Protein AF-A0A0R3QBI8-F1 (afdb_monomer_lite)

Sequence (242 aa):
MVSGHILEVSCKKENRTYDCEQMHEEDMSSGKEISMEVDGAEEDDDCNRQKVRKKEKGKKAISNNLVRKIGLYNAILVFVLRSCNDKSPMVRTRALMQIAILLHDENIRSRLLNLSKTPMYVYCCEDEDAKKQRDDPILLRTITTRSLDARVSTRRAAIIALESLFSTLSESQQAEFLTVFQQHCRDPSLLVRKQAAESLSRLLLSFGANTNMLDKVWLTSVLPLINDREQSVVQLASKLVL

Structure (mmCIF, N/CA/C/O backbone):
data_AF-A0A0R3QBI8-F1
#
_entry.id   AF-A0A0R3QBI8-F1
#
loop_
_atom_site.group_PDB
_atom_site.id
_atom_site.type_symbol
_atom_site.label_atom_id
_atom_site.label_alt_id
_atom_site.label_comp_id
_atom_site.label_asym_id
_atom_site.label_entity_id
_atom_site.label_seq_id
_atom_site.pdbx_PDB_ins_code
_atom_site.Cartn_x
_atom_site.Cartn_y
_atom_site.Cartn_z
_atom_site.occupancy
_atom_site.B_iso_or_equiv
_atom_site.auth_seq_id
_atom_site.auth_comp_id
_atom_site.auth_asym_id
_atom_site.auth_atom_id
_atom_site.pdbx_PDB_model_num
ATOM 1 N N . MET A 1 1 ? 28.466 48.871 -2.560 1.00 42.59 1 MET A N 1
ATOM 2 C CA . MET A 1 1 ? 27.377 49.852 -2.774 1.00 42.59 1 MET A CA 1
ATOM 3 C C . MET A 1 1 ? 26.667 49.432 -4.052 1.00 42.59 1 MET A C 1
ATOM 5 O O . MET A 1 1 ? 27.395 49.111 -4.980 1.00 42.59 1 MET A O 1
ATOM 9 N N . VAL A 1 2 ? 25.322 49.416 -4.085 1.00 36.34 2 VAL A N 1
ATOM 10 C CA . VAL A 1 2 ? 24.477 48.870 -5.186 1.00 36.34 2 VAL A CA 1
ATOM 11 C C . VAL A 1 2 ? 24.570 47.334 -5.334 1.00 36.34 2 VAL A C 1
ATOM 13 O O . VAL A 1 2 ? 25.663 46.786 -5.266 1.00 36.34 2 VAL A O 1
ATOM 16 N N . SER A 1 3 ? 23.503 46.556 -5.552 1.00 33.34 3 SER A N 1
ATOM 17 C CA . SER A 1 3 ? 22.096 46.644 -5.103 1.00 33.34 3 SER A CA 1
ATOM 18 C C . SER A 1 3 ? 21.529 45.218 -5.085 1.00 33.34 3 SER A C 1
ATOM 20 O O . SER A 1 3 ? 21.947 44.386 -5.887 1.00 33.34 3 SER A O 1
ATOM 22 N N . GLY A 1 4 ? 20.577 44.922 -4.199 1.00 38.81 4 GLY A N 1
ATOM 23 C CA . GLY A 1 4 ? 19.898 43.622 -4.196 1.00 38.81 4 GLY A CA 1
ATOM 24 C C . GLY A 1 4 ? 18.785 43.544 -5.244 1.00 38.81 4 GLY A C 1
ATOM 25 O O . GLY A 1 4 ? 18.044 44.508 -5.424 1.00 38.81 4 GLY A O 1
ATOM 26 N N . HIS A 1 5 ? 18.612 42.375 -5.866 1.00 35.44 5 HIS A N 1
ATOM 27 C CA . HIS A 1 5 ? 17.389 42.029 -6.590 1.00 35.44 5 HIS A CA 1
ATOM 28 C C . HIS A 1 5 ? 16.814 40.712 -6.069 1.00 35.44 5 HIS A C 1
ATOM 30 O O . HIS A 1 5 ? 17.383 39.638 -6.249 1.00 35.44 5 HIS A O 1
ATOM 36 N N . ILE A 1 6 ? 15.664 40.835 -5.409 1.00 38.91 6 ILE A N 1
ATOM 37 C CA . ILE A 1 6 ? 14.775 39.732 -5.055 1.00 38.91 6 ILE A CA 1
ATOM 38 C C . ILE A 1 6 ? 13.998 39.369 -6.323 1.00 38.91 6 ILE A C 1
ATOM 40 O O . ILE A 1 6 ? 13.371 40.240 -6.923 1.00 38.91 6 ILE A O 1
ATOM 44 N N . LEU A 1 7 ? 14.032 38.100 -6.731 1.00 36.25 7 LEU A N 1
ATOM 45 C CA . LEU A 1 7 ? 13.172 37.593 -7.800 1.00 36.25 7 LEU A CA 1
ATOM 46 C C . LEU A 1 7 ? 11.856 37.087 -7.201 1.00 36.25 7 LEU A C 1
ATOM 48 O O . LEU A 1 7 ? 11.806 36.013 -6.603 1.00 36.25 7 LEU A O 1
ATOM 52 N N . GLU A 1 8 ? 10.786 37.862 -7.378 1.00 32.62 8 GLU A N 1
ATOM 53 C CA . GLU A 1 8 ? 9.416 37.402 -7.141 1.00 32.62 8 GLU A CA 1
ATOM 54 C C . GLU A 1 8 ? 9.036 36.316 -8.155 1.00 32.62 8 GLU A C 1
ATOM 56 O O . GLU A 1 8 ? 8.986 36.559 -9.362 1.00 32.62 8 GLU A O 1
ATOM 61 N N . VAL A 1 9 ? 8.697 35.120 -7.668 1.00 33.44 9 VAL A N 1
ATOM 62 C CA . VAL A 1 9 ? 8.101 34.063 -8.496 1.00 33.44 9 VAL A CA 1
ATOM 63 C C . VAL A 1 9 ? 6.590 34.066 -8.280 1.00 33.44 9 VAL A C 1
ATOM 65 O O . VAL A 1 9 ? 6.076 33.556 -7.285 1.00 33.44 9 VAL A O 1
ATOM 68 N N . SER A 1 10 ? 5.871 34.667 -9.229 1.00 31.52 10 SER A N 1
ATOM 69 C CA . SER A 1 10 ? 4.412 34.779 -9.193 1.00 31.52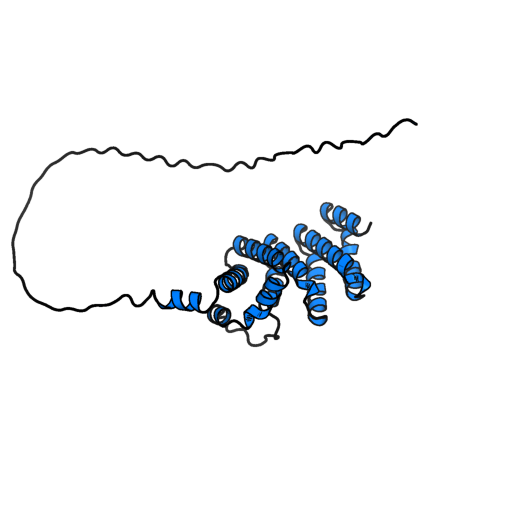 10 SER A CA 1
ATOM 70 C C . SER A 1 10 ? 3.738 33.410 -9.360 1.00 31.52 10 SER A C 1
ATOM 72 O O . SER A 1 10 ? 3.847 32.762 -10.404 1.00 31.52 10 SER A O 1
ATOM 74 N N . CYS A 1 11 ? 3.027 32.960 -8.325 1.00 31.27 11 CYS A N 1
ATOM 75 C CA . CYS A 1 11 ? 2.356 31.664 -8.311 1.00 31.27 11 CYS A CA 1
ATOM 76 C C . CYS A 1 11 ? 0.980 31.752 -8.997 1.00 31.27 11 CYS A C 1
ATOM 78 O O . CYS A 1 11 ? 0.003 32.228 -8.410 1.00 31.27 11 CYS A O 1
ATOM 80 N N . LYS A 1 12 ? 0.889 31.295 -10.253 1.00 32.78 12 LYS A N 1
ATOM 81 C CA . LYS A 1 12 ? -0.382 31.225 -10.993 1.00 32.78 12 LYS A CA 1
ATOM 82 C C . LYS A 1 12 ? -1.278 30.121 -10.420 1.00 32.78 12 LYS A C 1
ATOM 84 O O . LYS A 1 12 ? -0.950 28.941 -10.508 1.00 32.78 12 LYS A O 1
ATOM 89 N N . LYS A 1 13 ? -2.436 30.506 -9.877 1.00 32.03 13 LYS A N 1
ATOM 90 C CA . LYS A 1 13 ? -3.508 29.576 -9.492 1.00 32.03 13 LYS A CA 1
ATOM 91 C C . LYS A 1 13 ? -4.278 29.128 -10.737 1.00 32.03 13 LYS A C 1
ATOM 93 O O . LYS A 1 13 ? -5.034 29.918 -11.296 1.00 32.03 13 LYS A O 1
ATOM 98 N N . GLU A 1 14 ? -4.136 27.868 -11.137 1.00 31.00 14 GLU A N 1
ATOM 99 C CA . GLU A 1 14 ? -5.064 27.239 -12.084 1.00 31.00 14 GLU A CA 1
ATOM 100 C C . GLU A 1 14 ? -6.255 26.636 -11.327 1.00 31.00 14 GLU A C 1
ATOM 102 O O . GLU A 1 14 ? -6.145 25.586 -10.693 1.00 31.00 14 GLU A O 1
ATOM 107 N N . ASN A 1 15 ? -7.413 27.293 -11.411 1.00 27.11 15 ASN A N 1
ATOM 108 C CA . ASN A 1 15 ? -8.681 26.685 -11.018 1.00 27.11 15 ASN A CA 1
ATOM 109 C C . ASN A 1 15 ? -9.085 25.656 -12.083 1.00 27.11 15 ASN A C 1
ATOM 111 O O . ASN A 1 15 ? -9.322 26.026 -13.232 1.00 27.11 15 ASN A O 1
ATOM 115 N N . ARG A 1 16 ? -9.226 24.382 -11.701 1.00 30.36 16 ARG A N 1
ATOM 116 C CA . ARG A 1 16 ? -9.942 23.386 -12.511 1.00 30.36 16 ARG A CA 1
ATOM 117 C C . ARG A 1 16 ? -11.307 23.113 -11.901 1.00 30.36 16 ARG A C 1
ATOM 119 O O . ARG A 1 16 ? -11.413 22.438 -10.878 1.00 30.36 16 ARG A O 1
ATOM 126 N N . THR A 1 17 ? -12.327 23.661 -12.547 1.00 28.23 17 THR A N 1
ATOM 127 C CA . THR A 1 17 ? -13.733 23.332 -12.321 1.00 28.23 17 THR A CA 1
ATOM 128 C C . THR A 1 17 ? -13.967 21.861 -12.668 1.00 28.23 17 THR A C 1
ATOM 130 O O . THR A 1 17 ? -13.452 21.377 -13.675 1.00 28.23 17 THR A O 1
ATOM 133 N N . TYR A 1 18 ? -14.735 21.158 -11.840 1.00 33.00 18 TYR A N 1
ATOM 134 C CA . TYR A 1 18 ? -15.336 19.876 -12.195 1.00 33.00 18 TYR A CA 1
ATOM 135 C C . TYR A 1 18 ? -16.843 20.095 -12.234 1.00 33.00 18 TYR A C 1
ATOM 137 O O . TYR A 1 18 ? -17.430 20.426 -11.202 1.00 33.00 18 TYR A O 1
ATOM 145 N N . ASP A 1 19 ? -17.443 19.941 -13.410 1.00 28.38 19 ASP A N 1
ATOM 146 C CA . ASP A 1 19 ? -18.889 20.043 -13.566 1.00 28.38 19 ASP A CA 1
ATOM 147 C C . ASP A 1 19 ? -19.583 18.889 -12.833 1.00 28.38 19 ASP A C 1
ATOM 149 O O . ASP A 1 19 ? -19.136 17.739 -12.860 1.00 28.38 19 ASP A O 1
ATOM 153 N N . CYS A 1 20 ? -20.674 19.218 -12.149 1.00 31.97 20 CYS A N 1
ATOM 154 C CA . CYS A 1 20 ? -21.531 18.269 -11.455 1.00 31.97 20 CYS A CA 1
ATOM 155 C C . CYS A 1 20 ? -22.967 18.591 -11.867 1.00 31.97 20 CYS A C 1
ATOM 157 O O . CYS A 1 20 ? -23.476 19.664 -11.538 1.00 31.97 20 CYS A O 1
ATOM 159 N N . GLU A 1 21 ? -23.579 17.704 -12.646 1.00 33.47 21 GLU A N 1
ATOM 160 C CA . GLU A 1 21 ? -24.896 17.928 -13.241 1.00 33.47 21 GLU A CA 1
ATOM 161 C C . GLU A 1 21 ? -25.972 18.035 -12.149 1.00 33.47 21 GLU A C 1
ATOM 163 O O . GLU A 1 21 ? -26.123 17.152 -11.301 1.00 33.47 21 GLU A O 1
ATOM 168 N N . GLN A 1 22 ? -26.715 19.143 -12.162 1.00 32.19 22 GLN A N 1
ATOM 169 C CA . GLN A 1 22 ? -27.838 19.383 -11.261 1.00 32.19 22 GLN A CA 1
ATOM 170 C C . GLN A 1 22 ? -29.109 18.770 -11.853 1.00 32.19 22 GLN A C 1
ATOM 172 O O . GLN A 1 22 ? -29.477 19.076 -12.985 1.00 32.19 22 GLN A O 1
ATOM 177 N N . MET A 1 23 ? -29.815 17.954 -11.070 1.00 31.47 23 MET A N 1
ATOM 178 C CA . MET A 1 23 ? -31.212 17.615 -11.348 1.00 31.47 23 MET A CA 1
ATOM 179 C C . MET A 1 23 ? -32.106 18.555 -10.540 1.00 31.47 23 MET A C 1
ATOM 181 O O . MET A 1 23 ? -31.942 18.665 -9.326 1.00 31.47 23 MET A O 1
ATOM 185 N N . HIS A 1 24 ? -33.020 19.240 -11.224 1.00 31.14 24 HIS A N 1
ATOM 186 C CA . HIS A 1 24 ? -33.994 20.132 -10.603 1.00 31.14 24 HIS A CA 1
ATOM 187 C C . HIS A 1 24 ? -35.130 19.345 -9.936 1.00 31.14 24 HIS A C 1
ATOM 189 O O . HIS A 1 24 ? -35.669 18.404 -10.519 1.00 31.14 24 HIS A O 1
ATOM 195 N N . GLU A 1 25 ? -35.525 19.785 -8.743 1.00 30.83 25 GLU A N 1
ATOM 196 C CA . GLU A 1 25 ? -36.864 19.548 -8.205 1.00 30.83 25 GLU A CA 1
ATOM 197 C C . GLU A 1 25 ? -37.805 20.615 -8.788 1.00 30.83 25 GLU A C 1
ATOM 199 O O . GLU A 1 25 ? -37.492 21.806 -8.729 1.00 30.83 25 GLU A O 1
ATOM 204 N N . GLU A 1 26 ? -38.957 20.206 -9.322 1.00 31.39 26 GLU A N 1
ATOM 205 C CA . GLU A 1 26 ? -40.089 21.103 -9.580 1.00 31.39 26 GLU A CA 1
ATOM 206 C C . GLU A 1 26 ? -41.347 20.535 -8.914 1.00 31.39 26 GLU A C 1
ATOM 208 O O . GLU A 1 26 ? -41.853 19.476 -9.291 1.00 31.39 26 GLU A O 1
ATOM 213 N N . ASP A 1 27 ? -41.851 21.261 -7.915 1.00 31.41 27 ASP A N 1
ATOM 214 C CA . ASP A 1 27 ? -43.197 21.082 -7.377 1.00 31.41 27 ASP A CA 1
ATOM 215 C C . ASP A 1 27 ? -44.233 21.576 -8.394 1.00 31.41 27 ASP A C 1
ATOM 217 O O . ASP A 1 27 ? -44.126 22.688 -8.914 1.00 31.41 27 ASP A O 1
ATOM 221 N N . MET A 1 28 ? -45.308 20.810 -8.593 1.00 30.25 28 MET A N 1
ATOM 222 C CA . MET A 1 28 ? -46.519 21.308 -9.249 1.00 30.25 28 MET A CA 1
ATOM 223 C C . MET A 1 28 ? -47.774 20.842 -8.513 1.00 30.25 28 MET A C 1
ATOM 225 O O . MET A 1 28 ? -48.223 19.703 -8.635 1.00 30.25 28 MET A O 1
ATOM 229 N N . SER A 1 29 ? -48.366 21.775 -7.769 1.00 33.59 29 SER A N 1
ATOM 230 C CA . SER A 1 29 ? -49.708 21.657 -7.205 1.00 33.59 29 SER A CA 1
ATOM 231 C C . SER A 1 29 ? -50.706 22.392 -8.096 1.00 33.59 29 SER A C 1
ATOM 233 O O . SER A 1 29 ? -50.578 23.595 -8.308 1.00 33.59 29 SER A O 1
ATOM 235 N N . SER A 1 30 ? -51.738 21.697 -8.573 1.00 32.78 30 SER A N 1
ATOM 236 C CA . SER A 1 30 ? -53.065 22.293 -8.783 1.00 32.78 30 SER A CA 1
ATOM 237 C C . SER A 1 30 ? -54.124 21.192 -8.858 1.00 32.78 30 SER A C 1
ATOM 239 O O . SER A 1 30 ? -53.906 20.135 -9.448 1.00 32.78 30 SER A O 1
ATOM 241 N N . GLY A 1 31 ? -55.254 21.411 -8.185 1.00 28.91 31 GLY A N 1
ATOM 242 C CA . GLY A 1 31 ? -56.329 20.425 -8.080 1.00 28.91 31 GLY A CA 1
ATOM 243 C C . GLY A 1 31 ? -57.369 20.533 -9.194 1.00 28.91 31 GLY A C 1
ATOM 244 O O . GLY A 1 31 ? -57.382 21.480 -9.982 1.00 28.91 31 GLY A O 1
ATOM 245 N N . LYS A 1 32 ? -58.302 19.577 -9.203 1.00 31.41 32 LYS A N 1
ATOM 246 C CA . LYS A 1 32 ? -59.568 19.697 -9.926 1.00 31.41 32 LYS A CA 1
ATOM 247 C C . LYS A 1 32 ? -60.648 18.879 -9.220 1.00 31.41 32 LYS A C 1
ATOM 249 O O . LYS A 1 32 ? -60.527 17.662 -9.116 1.00 31.41 32 LYS A O 1
ATOM 254 N N . GLU A 1 33 ? -61.678 19.554 -8.725 1.00 32.06 33 GLU A N 1
ATOM 255 C CA . GLU A 1 33 ? -62.918 18.912 -8.279 1.00 32.06 33 GLU A CA 1
ATOM 256 C C . GLU A 1 33 ? -63.738 18.445 -9.490 1.00 32.06 33 GLU A C 1
ATOM 258 O O . GLU A 1 33 ? -63.687 19.076 -10.548 1.00 32.06 33 GLU A O 1
ATOM 263 N N . ILE A 1 34 ? -64.527 17.381 -9.308 1.00 28.47 34 ILE A N 1
ATOM 264 C CA . ILE A 1 34 ? -65.904 17.231 -9.816 1.00 28.47 34 ILE A CA 1
ATOM 265 C C . ILE A 1 34 ? -66.568 16.047 -9.085 1.00 28.47 34 ILE A C 1
ATOM 267 O O . ILE A 1 34 ? -65.888 15.142 -8.604 1.00 28.47 34 ILE A O 1
ATOM 271 N N . SER A 1 35 ? -67.887 16.130 -8.923 1.00 27.27 35 SER A N 1
ATOM 272 C CA . SER A 1 35 ? -68.716 15.417 -7.942 1.00 27.27 35 SER A CA 1
ATOM 273 C C . SER A 1 35 ? -69.629 14.326 -8.541 1.00 27.27 35 SER A C 1
ATOM 275 O O . SER A 1 35 ? -69.600 14.101 -9.749 1.00 27.27 35 SER A O 1
ATOM 277 N N . MET A 1 36 ? -70.478 13.751 -7.662 1.00 27.91 36 MET A N 1
ATOM 278 C CA . MET A 1 36 ? -71.615 12.812 -7.842 1.00 27.91 36 MET A CA 1
ATOM 279 C C . MET A 1 36 ? -71.294 11.338 -7.526 1.00 27.91 36 MET A C 1
ATOM 281 O O . MET A 1 36 ? -70.284 10.829 -7.993 1.00 27.91 36 MET A O 1
ATOM 285 N N . GLU A 1 37 ? -72.116 10.528 -6.848 1.00 28.20 37 GLU A N 1
ATOM 286 C CA . GLU A 1 37 ? -73.231 10.634 -5.874 1.00 28.20 37 GLU A CA 1
ATOM 287 C C . GLU A 1 37 ? -73.802 9.194 -5.709 1.00 28.20 37 GLU A C 1
ATOM 289 O O . GLU A 1 37 ? -73.829 8.491 -6.715 1.00 28.20 37 GLU A O 1
ATOM 294 N N . VAL A 1 38 ? -74.286 8.819 -4.499 1.00 30.88 38 VAL A N 1
ATOM 295 C CA . VAL A 1 38 ? -75.352 7.804 -4.175 1.00 30.88 38 VAL A CA 1
ATOM 296 C C . VAL A 1 38 ? -75.133 6.328 -4.641 1.00 30.88 38 VAL A C 1
ATOM 298 O O . VAL A 1 38 ? -74.729 6.079 -5.768 1.00 30.88 38 VAL A O 1
ATOM 301 N N . ASP A 1 39 ? -75.371 5.237 -3.888 1.00 27.66 39 ASP A N 1
ATOM 302 C CA . ASP A 1 39 ? -75.941 4.936 -2.543 1.00 27.66 39 ASP A CA 1
ATOM 303 C C . ASP A 1 39 ? -75.235 3.663 -1.961 1.00 27.66 39 ASP A C 1
ATOM 305 O O . ASP A 1 39 ? -74.291 3.177 -2.585 1.00 27.66 39 ASP A O 1
ATOM 309 N N . GLY A 1 40 ? -75.591 3.004 -0.842 1.00 25.48 40 GLY A N 1
ATOM 310 C CA . GLY A 1 40 ? -76.620 3.198 0.201 1.00 25.48 40 GLY A CA 1
ATOM 311 C C . GLY A 1 40 ? -76.613 2.032 1.228 1.00 25.48 40 GLY A C 1
ATOM 312 O O . GLY A 1 40 ? -75.917 1.042 0.996 1.00 25.48 40 GLY A O 1
ATOM 313 N N . ALA A 1 41 ? -77.417 2.142 2.305 1.00 30.58 41 ALA A N 1
ATOM 314 C CA . ALA A 1 41 ? -77.606 1.217 3.461 1.00 30.58 41 ALA A CA 1
ATOM 315 C C . ALA A 1 41 ? -76.367 0.996 4.381 1.00 30.58 41 ALA A C 1
ATOM 317 O O . ALA A 1 41 ? -75.291 0.643 3.907 1.00 30.58 41 ALA A O 1
ATOM 318 N N . GLU A 1 42 ? -76.367 1.292 5.695 1.00 28.88 42 GLU A N 1
ATOM 319 C CA . GLU A 1 42 ? -77.262 0.873 6.816 1.00 28.88 42 GLU A CA 1
ATOM 320 C C . GLU A 1 42 ? -77.192 -0.658 7.063 1.00 28.88 42 GLU A C 1
ATOM 322 O O . GLU A 1 42 ? -77.225 -1.431 6.111 1.00 28.88 42 GLU A O 1
ATOM 327 N N . GLU A 1 43 ? -77.005 -1.195 8.280 1.00 32.28 43 GLU A N 1
ATOM 328 C CA . GLU A 1 43 ? -77.359 -0.704 9.630 1.00 32.28 43 GLU A CA 1
ATOM 329 C C . GLU A 1 43 ? -76.424 -1.273 10.753 1.00 32.28 43 GLU A C 1
ATOM 331 O O . GLU A 1 43 ? -75.485 -2.021 10.474 1.00 32.28 43 GLU A O 1
ATOM 336 N N . ASP A 1 44 ? -76.689 -0.877 12.006 1.00 28.44 44 ASP A N 1
ATOM 337 C CA . ASP A 1 44 ? -75.975 -1.062 13.298 1.00 28.44 44 ASP A CA 1
ATOM 338 C C . ASP A 1 44 ? -75.506 -2.479 13.754 1.00 28.44 44 ASP A C 1
ATOM 340 O O . ASP A 1 44 ? -75.999 -3.498 13.276 1.00 28.44 44 ASP A O 1
ATOM 344 N N . ASP A 1 45 ? -74.596 -2.550 14.758 1.00 30.31 45 ASP A N 1
ATOM 345 C CA . ASP A 1 45 ? -74.933 -2.971 16.154 1.00 30.31 45 ASP A CA 1
ATOM 346 C C . ASP A 1 45 ? -73.777 -2.746 17.191 1.00 30.31 45 ASP A C 1
ATOM 348 O O . ASP A 1 45 ? -72.667 -2.324 16.850 1.00 30.31 45 ASP A O 1
ATOM 352 N N . ASP A 1 46 ? -74.074 -2.980 18.478 1.00 31.58 46 ASP A N 1
ATOM 353 C CA . ASP A 1 46 ? -73.599 -2.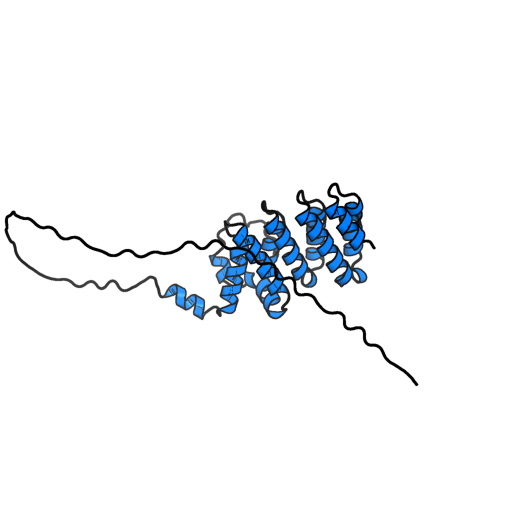270 19.679 1.00 31.58 46 ASP A CA 1
ATOM 354 C C . ASP A 1 46 ? -72.240 -2.676 20.337 1.00 31.58 46 ASP A C 1
ATOM 356 O O . ASP A 1 46 ? -71.577 -3.683 20.081 1.00 31.58 46 ASP A O 1
ATOM 360 N N . CYS A 1 47 ? -71.846 -1.795 21.257 1.00 33.03 47 CYS A N 1
ATOM 361 C CA . CYS A 1 47 ? -70.785 -1.763 22.262 1.00 33.03 47 CYS A CA 1
ATOM 362 C C . CYS A 1 47 ? -70.499 -3.077 23.043 1.00 33.03 47 CYS A C 1
ATOM 364 O O . CYS A 1 47 ? -71.405 -3.828 23.392 1.00 33.03 47 CYS A O 1
ATOM 366 N N . ASN A 1 48 ? -69.243 -3.280 23.504 1.00 30.22 48 ASN A N 1
ATOM 367 C CA . ASN A 1 48 ? -68.835 -3.082 24.924 1.00 30.22 48 ASN A CA 1
ATOM 368 C C . ASN A 1 48 ? -67.499 -3.767 25.347 1.00 30.22 48 ASN A C 1
ATOM 370 O O . ASN A 1 48 ? -67.198 -4.908 25.019 1.00 30.22 48 ASN A O 1
ATOM 374 N N . ARG A 1 49 ? -66.781 -3.074 26.248 1.00 30.77 49 ARG A N 1
ATOM 375 C CA . ARG A 1 49 ? -65.905 -3.578 27.338 1.00 30.77 49 ARG A CA 1
ATOM 376 C C . ARG A 1 49 ? -64.522 -4.235 27.079 1.00 30.77 49 ARG A C 1
ATOM 378 O O . ARG A 1 49 ? -64.365 -5.435 26.918 1.00 30.77 49 ARG A O 1
ATOM 385 N N . GLN A 1 50 ? -63.502 -3.441 27.445 1.00 33.53 50 GLN A N 1
ATOM 386 C CA . GLN A 1 50 ? -62.410 -3.791 28.387 1.00 33.53 50 GLN A CA 1
ATOM 387 C C . GLN A 1 50 ? -61.415 -4.940 28.056 1.00 33.53 50 GLN A C 1
ATOM 389 O O . GLN A 1 50 ? -61.651 -6.092 28.412 1.00 33.53 50 GLN A O 1
ATOM 394 N N . LYS A 1 51 ? -60.147 -4.583 27.757 1.00 33.84 51 LYS A N 1
ATOM 395 C CA . LYS A 1 51 ? -59.055 -4.601 28.774 1.00 33.84 51 LYS A CA 1
ATOM 396 C C . LYS A 1 51 ? -57.688 -4.101 28.280 1.00 33.84 51 LYS A C 1
ATOM 398 O O . LYS A 1 51 ? -57.176 -4.477 27.234 1.00 33.84 51 LYS A O 1
ATOM 403 N N . VAL A 1 52 ? -57.059 -3.323 29.159 1.00 37.12 52 VAL A N 1
ATOM 404 C CA . VAL A 1 52 ? -55.661 -2.868 29.145 1.00 37.12 52 VAL A CA 1
ATOM 405 C C . VAL A 1 52 ? -54.659 -3.986 28.822 1.00 37.12 52 VAL A C 1
ATOM 407 O O . VAL A 1 52 ? -54.563 -4.950 29.581 1.00 37.12 52 VAL A O 1
ATOM 410 N N . ARG A 1 53 ? -53.778 -3.762 27.834 1.00 32.94 53 ARG A N 1
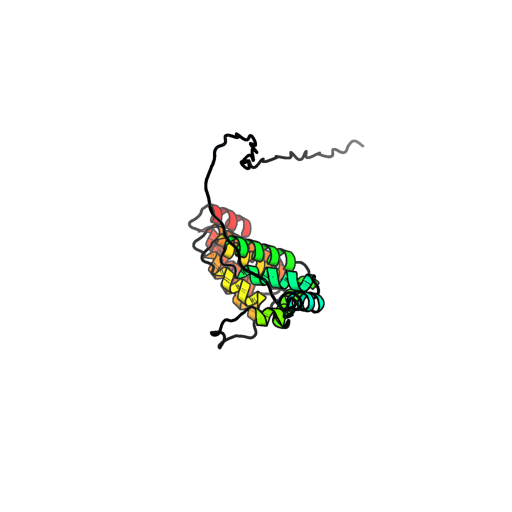ATOM 411 C CA . ARG A 1 53 ? -52.378 -4.234 27.875 1.00 32.94 53 ARG A CA 1
ATOM 412 C C . ARG A 1 53 ? -51.420 -3.196 27.286 1.00 32.94 53 ARG A C 1
ATOM 414 O O . ARG A 1 53 ? -51.259 -3.097 26.074 1.00 32.94 53 ARG A O 1
ATOM 421 N N . LYS A 1 54 ? -50.714 -2.473 28.165 1.00 42.72 54 LYS A N 1
ATOM 422 C CA . LYS A 1 54 ? -49.463 -1.788 27.805 1.00 42.72 54 LYS A CA 1
ATOM 423 C C . LYS A 1 54 ? -48.503 -2.803 27.170 1.00 42.72 54 LYS A C 1
ATOM 425 O O . LYS A 1 54 ? -48.223 -3.834 27.778 1.00 42.72 54 LYS A O 1
ATOM 430 N N . LYS A 1 55 ? -47.919 -2.476 26.015 1.00 34.31 55 LYS A N 1
ATOM 431 C CA . LYS A 1 55 ? -46.675 -3.104 25.546 1.00 34.31 55 LYS A CA 1
ATOM 432 C C . LYS A 1 55 ? -45.657 -2.006 25.265 1.00 34.31 55 LYS A C 1
ATOM 434 O O . LYS A 1 55 ? -45.612 -1.418 24.189 1.00 34.31 55 LYS A O 1
ATOM 439 N N . GLU A 1 56 ? -44.905 -1.667 26.306 1.00 39.94 56 GLU A N 1
ATOM 440 C CA . GLU A 1 56 ? -43.923 -0.589 26.266 1.00 39.94 56 GLU A CA 1
ATOM 441 C C . GLU A 1 56 ? -42.717 -0.933 25.375 1.00 39.94 56 GLU A C 1
ATOM 443 O O . GLU A 1 56 ? -42.336 -2.085 25.165 1.00 39.94 56 GLU A O 1
ATOM 448 N N . LYS A 1 57 ? -42.138 0.134 24.824 1.00 48.19 57 LYS A N 1
ATOM 449 C CA . LYS A 1 57 ? -41.062 0.190 23.829 1.00 48.19 57 LYS A CA 1
ATOM 450 C C . LYS A 1 57 ? -39.800 -0.586 24.260 1.00 48.19 57 LYS A C 1
ATOM 452 O O . LYS A 1 57 ? -38.895 -0.017 24.860 1.00 48.19 57 LYS A O 1
ATOM 457 N N . GLY A 1 58 ? -39.683 -1.852 23.858 1.00 41.25 58 GLY A N 1
ATOM 458 C CA . GLY A 1 58 ? -38.586 -2.754 24.254 1.00 41.25 58 GLY A CA 1
ATOM 459 C C . GLY A 1 58 ? -37.352 -2.849 23.337 1.00 41.25 58 GLY A C 1
ATOM 460 O O . GLY A 1 58 ? -36.602 -3.806 23.475 1.00 41.25 58 GLY A O 1
ATOM 461 N N . LYS A 1 59 ? -37.127 -1.934 22.374 1.00 45.97 59 LYS A N 1
ATOM 462 C CA . LYS A 1 59 ? -36.011 -2.055 21.392 1.00 45.97 59 LYS A CA 1
ATOM 463 C C . LYS A 1 59 ? -35.047 -0.860 21.259 1.00 45.97 59 LYS A C 1
ATOM 465 O O . LYS A 1 59 ? -34.091 -0.960 20.501 1.00 45.97 59 LYS A O 1
ATOM 470 N N . LYS A 1 60 ? -35.231 0.253 21.989 1.00 46.34 60 LYS A N 1
ATOM 471 C CA . LYS A 1 60 ? -34.397 1.476 21.818 1.00 46.34 60 LYS A CA 1
ATOM 472 C C . LYS A 1 60 ? -33.381 1.756 22.944 1.00 46.34 60 LYS A C 1
ATOM 474 O O . LYS A 1 60 ? -32.558 2.653 22.804 1.00 46.34 60 LYS A O 1
ATOM 479 N N . ALA A 1 61 ? -33.394 0.988 24.038 1.00 42.78 61 ALA A N 1
ATOM 480 C CA . ALA A 1 61 ? -32.539 1.233 25.211 1.00 42.78 61 ALA A CA 1
ATOM 481 C C . ALA A 1 61 ? -31.129 0.604 25.137 1.00 42.78 61 ALA A C 1
ATOM 483 O O . ALA A 1 61 ? -30.209 1.082 25.800 1.00 42.78 61 ALA A O 1
ATOM 484 N N . ILE A 1 62 ? -30.939 -0.450 24.334 1.00 49.66 62 ILE A N 1
ATOM 485 C CA . ILE A 1 62 ? -29.675 -1.211 24.278 1.00 49.66 62 ILE A CA 1
ATOM 486 C C . ILE A 1 62 ? -28.593 -0.422 23.518 1.00 49.66 62 ILE A C 1
ATOM 488 O O . ILE A 1 62 ? -27.486 -0.247 24.024 1.00 49.66 62 ILE A O 1
ATOM 492 N N . SER A 1 63 ? -28.948 0.152 22.360 1.00 54.72 63 SER A N 1
ATOM 493 C CA . SER A 1 63 ? -28.061 0.993 21.534 1.00 54.72 63 SER A CA 1
ATOM 494 C C . SER A 1 63 ? -27.431 2.147 22.327 1.00 54.72 63 SER A C 1
ATOM 496 O O . SER A 1 63 ? -26.220 2.353 22.290 1.00 54.72 63 SER A O 1
ATOM 498 N N . ASN A 1 64 ? -28.241 2.876 23.101 1.00 53.50 64 ASN A N 1
ATOM 499 C CA . ASN A 1 64 ? -27.789 4.078 23.808 1.00 53.50 64 ASN A CA 1
ATOM 500 C C . ASN A 1 64 ? -26.830 3.776 24.975 1.00 53.50 64 ASN A C 1
ATOM 502 O O . ASN A 1 64 ? -26.024 4.631 25.341 1.00 53.50 64 ASN A O 1
ATOM 506 N N . ASN A 1 65 ? -26.889 2.573 25.557 1.00 51.91 65 ASN A N 1
ATOM 507 C CA . ASN A 1 65 ? -26.010 2.188 26.664 1.00 51.91 65 ASN A CA 1
ATOM 508 C C . ASN A 1 65 ? -24.632 1.695 26.192 1.00 51.91 65 ASN A C 1
ATOM 510 O O . ASN A 1 65 ? -23.638 1.982 26.858 1.00 51.91 65 ASN A O 1
ATOM 514 N N . LEU A 1 66 ? -24.531 1.046 25.023 1.00 49.72 66 LEU A N 1
ATOM 515 C CA . LEU A 1 66 ? -23.224 0.727 24.425 1.00 49.72 66 LEU A CA 1
ATOM 516 C C . LEU A 1 66 ? -22.435 1.997 24.072 1.00 49.72 66 LEU A C 1
ATOM 518 O O . LEU A 1 66 ? -21.260 2.093 24.416 1.00 49.72 66 LEU A O 1
ATOM 522 N N . VAL A 1 67 ? -23.096 3.000 23.484 1.00 49.81 67 VAL A N 1
ATOM 523 C CA . VAL A 1 67 ? -22.482 4.303 23.150 1.00 49.81 67 VAL A CA 1
ATOM 524 C C . VAL A 1 67 ? -22.071 5.096 24.403 1.00 49.81 67 VAL A C 1
ATOM 526 O O . VAL A 1 67 ? -21.129 5.878 24.355 1.00 49.81 67 VAL A O 1
ATOM 529 N N . ARG A 1 68 ? -22.711 4.874 25.561 1.00 49.03 68 ARG A N 1
ATOM 530 C CA . ARG A 1 68 ? -22.245 5.438 26.845 1.00 49.03 68 ARG A CA 1
ATOM 531 C C . ARG A 1 68 ? -21.048 4.699 27.446 1.00 49.03 68 ARG A C 1
ATOM 533 O O . ARG A 1 68 ? -20.259 5.321 28.148 1.00 49.03 68 ARG A O 1
ATOM 540 N N . LYS A 1 69 ? -20.902 3.395 27.189 1.00 54.84 69 LYS A N 1
ATOM 541 C CA . LYS A 1 69 ? -19.784 2.578 27.698 1.00 54.84 69 LYS A CA 1
ATOM 542 C C . LYS A 1 69 ? -18.520 2.689 26.834 1.00 54.84 69 LYS A C 1
ATOM 544 O O . LYS A 1 69 ? -17.435 2.327 27.278 1.00 54.84 69 LYS A O 1
ATOM 549 N N . ILE A 1 70 ? -18.660 3.176 25.602 1.00 58.44 70 ILE A N 1
ATOM 550 C CA . ILE A 1 70 ? -17.599 3.280 24.601 1.00 58.44 70 ILE A CA 1
ATOM 551 C C . ILE A 1 70 ? -17.619 4.709 24.074 1.00 58.44 70 ILE A C 1
ATOM 553 O O . ILE A 1 70 ? -18.510 5.067 23.310 1.00 58.44 70 ILE A O 1
ATOM 557 N N . GLY A 1 71 ? -16.645 5.526 24.485 1.00 76.94 71 GLY A N 1
ATOM 558 C CA . GLY A 1 71 ? -16.575 6.926 24.063 1.00 76.94 71 GLY A CA 1
ATOM 559 C C . GLY A 1 71 ? -16.660 7.063 22.540 1.00 76.94 71 GLY A C 1
ATOM 560 O O . GLY A 1 71 ? -16.028 6.286 21.821 1.00 76.94 71 GLY A O 1
ATOM 561 N N . LEU A 1 72 ? -17.423 8.059 22.070 1.00 80.31 72 LEU A N 1
ATOM 562 C CA . LEU A 1 72 ? -17.765 8.311 20.658 1.00 80.31 72 LEU A CA 1
ATOM 563 C C . LEU A 1 72 ? -16.585 8.097 19.696 1.00 80.31 72 LEU A C 1
ATOM 565 O O . LEU A 1 72 ? -16.725 7.471 18.649 1.00 80.31 72 LEU A O 1
ATOM 569 N N . TYR A 1 73 ? -15.406 8.560 20.103 1.00 83.00 73 TYR A N 1
ATOM 570 C CA . TYR A 1 73 ? -14.153 8.410 19.379 1.00 83.00 73 TYR A CA 1
ATOM 571 C C . TYR A 1 73 ? -13.795 6.948 19.034 1.00 83.00 73 TYR A C 1
ATOM 573 O O . TYR A 1 73 ? -13.515 6.627 17.881 1.00 83.00 73 TYR A O 1
ATOM 581 N N . ASN A 1 74 ? -13.871 6.031 20.004 1.00 83.38 74 ASN A N 1
ATOM 582 C CA . ASN A 1 74 ? -13.584 4.612 19.778 1.00 83.38 74 ASN A CA 1
ATOM 583 C C . ASN A 1 74 ? -14.641 3.962 18.867 1.00 83.38 74 ASN A C 1
ATOM 585 O O . ASN A 1 74 ? -14.301 3.096 18.064 1.00 83.38 74 ASN A O 1
ATOM 589 N N . ALA A 1 75 ? -15.906 4.394 18.951 1.00 84.38 75 ALA A N 1
ATOM 590 C CA . ALA A 1 75 ? -16.963 3.911 18.060 1.00 84.38 75 ALA A CA 1
ATOM 591 C C . ALA A 1 75 ? -16.711 4.322 16.595 1.00 84.38 75 ALA A C 1
ATOM 593 O O . ALA A 1 75 ? -16.909 3.509 15.694 1.00 84.38 75 ALA A O 1
ATOM 594 N N . ILE A 1 76 ? -16.199 5.538 16.359 1.00 89.12 76 ILE A N 1
ATOM 595 C CA . ILE A 1 76 ? -15.779 6.005 15.026 1.00 89.12 76 ILE A CA 1
ATOM 596 C C . ILE A 1 76 ? -14.618 5.153 14.490 1.00 89.12 76 ILE A C 1
ATOM 598 O O . ILE A 1 76 ? -14.680 4.700 13.348 1.00 89.12 76 ILE A O 1
ATOM 602 N N . LEU A 1 77 ? -13.593 4.865 15.304 1.00 90.38 77 LEU A N 1
ATOM 603 C CA . LEU A 1 77 ? -12.478 4.003 14.882 1.00 90.38 77 LEU A CA 1
ATOM 604 C C . LEU A 1 77 ? -12.938 2.579 14.522 1.00 90.38 77 LEU A C 1
ATOM 606 O O . LEU A 1 77 ? -12.516 2.037 13.500 1.00 90.38 77 LEU A O 1
ATOM 610 N N . VAL A 1 78 ? -13.837 1.988 15.320 1.00 88.50 78 VAL A N 1
ATOM 611 C CA . VAL A 1 78 ? -14.429 0.667 15.031 1.00 88.50 78 VAL A CA 1
ATOM 612 C C . VAL A 1 78 ? -15.242 0.702 13.734 1.00 88.50 78 VAL A C 1
ATOM 614 O O . VAL A 1 78 ? -15.148 -0.229 12.934 1.00 88.50 78 VAL A O 1
ATOM 617 N N . PHE A 1 79 ? -15.999 1.777 13.492 1.00 90.69 79 PHE A N 1
ATOM 618 C CA . PHE A 1 79 ? -16.754 1.959 12.253 1.00 90.69 79 PHE A CA 1
ATOM 619 C C . PHE A 1 79 ? -15.832 2.028 11.027 1.00 90.69 79 PHE A C 1
ATOM 621 O O . PHE A 1 79 ? -16.027 1.254 10.093 1.00 90.69 79 PHE A O 1
ATOM 628 N N . VAL A 1 80 ? -14.784 2.862 11.054 1.00 93.44 80 VAL A N 1
ATOM 629 C CA . VAL A 1 80 ? -13.807 2.979 9.952 1.00 93.44 80 VAL A CA 1
ATOM 630 C C . VAL A 1 80 ? -13.116 1.640 9.670 1.00 93.44 80 VAL A C 1
ATOM 632 O O . VAL A 1 80 ? -12.996 1.238 8.510 1.00 93.44 80 VAL A O 1
ATOM 635 N N . LEU A 1 81 ? -12.715 0.903 10.713 1.00 92.19 81 LEU A N 1
ATOM 636 C CA . LEU A 1 81 ? -12.107 -0.419 10.549 1.00 92.19 81 LEU A CA 1
ATOM 637 C C . LEU A 1 81 ? -13.096 -1.429 9.939 1.00 92.19 81 LEU A C 1
ATOM 639 O O . LEU A 1 81 ? -12.741 -2.141 9.000 1.00 92.19 81 LEU A O 1
ATOM 643 N N . ARG A 1 82 ? -14.360 -1.446 10.389 1.00 90.88 82 ARG A N 1
ATOM 644 C CA . ARG A 1 82 ? -15.416 -2.288 9.797 1.00 90.88 82 ARG A CA 1
ATOM 645 C C . ARG A 1 82 ? -15.682 -1.929 8.332 1.00 90.88 82 ARG A C 1
ATOM 647 O O . ARG A 1 82 ? -15.845 -2.835 7.518 1.00 90.88 82 ARG A O 1
ATOM 654 N N . SER A 1 83 ? -15.665 -0.645 7.970 1.00 95.31 83 SER A N 1
ATOM 655 C CA . SER A 1 83 ? -15.850 -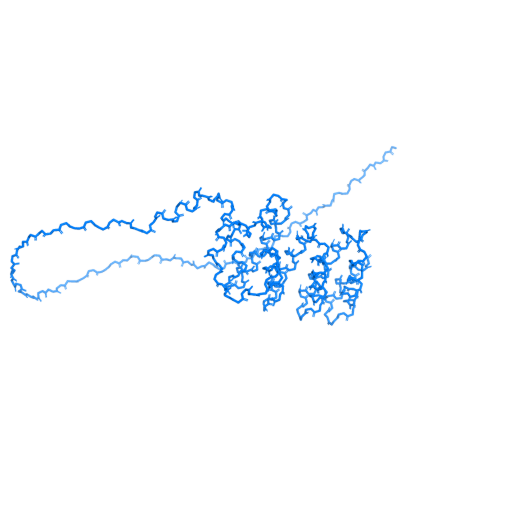0.176 6.588 1.00 95.31 83 SER A CA 1
ATOM 656 C C . SER A 1 83 ? -14.774 -0.678 5.614 1.00 95.31 83 SER A C 1
ATOM 658 O O . SER A 1 83 ? -15.011 -0.705 4.408 1.00 95.31 83 SER A O 1
ATOM 660 N N . CYS A 1 84 ? -13.622 -1.159 6.094 1.00 95.94 84 CYS A N 1
ATOM 661 C CA . CYS A 1 84 ? -12.624 -1.832 5.251 1.00 95.94 84 CYS A CA 1
ATOM 662 C C . CYS A 1 84 ? -13.067 -3.229 4.767 1.00 95.94 84 CYS A C 1
ATOM 664 O O . CYS A 1 84 ? -12.454 -3.773 3.845 1.00 95.94 84 CYS A O 1
ATOM 666 N N . ASN A 1 85 ? -14.137 -3.788 5.344 1.00 93.12 85 ASN A N 1
ATOM 667 C CA . ASN A 1 85 ? -14.791 -5.043 4.953 1.00 93.12 85 ASN A CA 1
ATOM 668 C C . ASN A 1 85 ? -16.153 -4.821 4.252 1.00 93.12 85 ASN A C 1
ATOM 670 O O . ASN A 1 85 ? -16.920 -5.765 4.089 1.00 93.12 85 ASN A O 1
ATOM 674 N N . ASP A 1 86 ? -16.475 -3.590 3.840 1.00 96.56 86 ASP A N 1
ATOM 675 C CA . ASP A 1 86 ? -17.753 -3.273 3.190 1.00 96.56 86 ASP A CA 1
ATOM 676 C C . ASP A 1 86 ? -17.932 -3.960 1.816 1.00 96.56 86 ASP A C 1
ATOM 678 O O . ASP A 1 86 ? -16.971 -4.204 1.083 1.00 96.56 86 ASP A O 1
ATOM 682 N N . LYS A 1 87 ? -19.178 -4.245 1.418 1.00 95.06 87 LYS A N 1
ATOM 683 C CA . LYS A 1 87 ? -19.475 -4.824 0.094 1.00 95.06 87 LYS A CA 1
ATOM 684 C C . LYS A 1 87 ? -19.060 -3.882 -1.044 1.00 95.06 87 LYS A C 1
ATOM 686 O O . LYS A 1 87 ? -18.602 -4.342 -2.089 1.00 95.06 87 LYS A O 1
A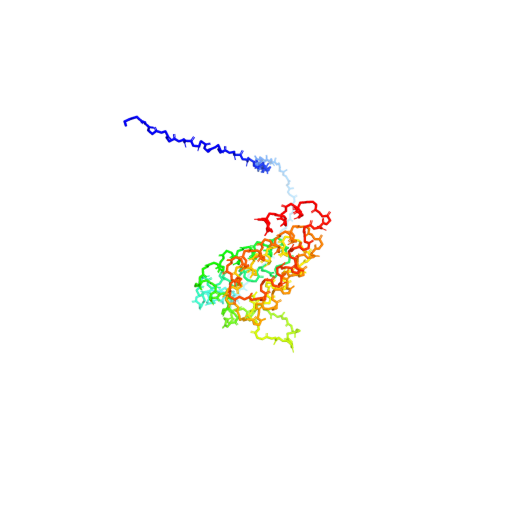TOM 691 N N . SER A 1 88 ? -19.185 -2.571 -0.843 1.00 97.12 88 SER A N 1
ATOM 692 C CA . SER A 1 88 ? -18.779 -1.551 -1.802 1.00 97.12 88 SER A CA 1
ATOM 693 C C . SER A 1 88 ? -17.260 -1.341 -1.784 1.00 97.12 88 SER A C 1
ATOM 695 O O . SER A 1 88 ? -16.700 -0.885 -0.781 1.00 97.12 88 SER A O 1
ATOM 697 N N . PRO A 1 89 ? -16.554 -1.556 -2.911 1.00 97.38 89 PRO A N 1
ATOM 698 C CA . PRO A 1 89 ? -15.122 -1.284 -2.980 1.00 97.38 89 PRO A CA 1
ATOM 699 C C . PRO A 1 89 ? -14.793 0.206 -2.839 1.00 97.38 89 PRO A C 1
ATOM 701 O O . PRO A 1 89 ? -13.684 0.551 -2.440 1.00 97.38 89 PRO A O 1
ATOM 704 N N . MET A 1 90 ? -15.740 1.106 -3.134 1.00 98.00 90 MET A N 1
ATOM 705 C CA . MET A 1 90 ? -15.551 2.541 -2.902 1.00 98.00 90 MET A CA 1
ATOM 706 C C . MET A 1 90 ? -15.491 2.856 -1.408 1.00 98.00 90 MET A C 1
ATOM 708 O O . MET A 1 90 ? -14.606 3.602 -0.990 1.00 98.00 90 MET A O 1
ATOM 712 N N . VAL A 1 91 ? -16.372 2.247 -0.605 1.00 98.44 91 VAL A N 1
ATOM 713 C CA . VAL A 1 91 ? -16.361 2.386 0.859 1.00 98.44 91 VAL A CA 1
ATOM 714 C C . VAL A 1 91 ? -15.060 1.820 1.424 1.00 98.44 91 VAL A C 1
ATOM 716 O O . VAL A 1 91 ? -14.369 2.527 2.155 1.00 98.44 91 VAL A O 1
ATOM 719 N N . ARG A 1 92 ? -14.648 0.618 0.995 1.00 98.25 92 ARG A N 1
ATOM 720 C CA . ARG A 1 92 ? -13.377 0.006 1.425 1.00 98.25 92 ARG A CA 1
ATOM 721 C C . ARG A 1 92 ? -12.156 0.861 1.081 1.00 98.25 92 ARG A C 1
ATOM 723 O O . ARG A 1 92 ? -11.319 1.097 1.946 1.00 98.25 92 ARG A O 1
ATOM 730 N N . THR A 1 93 ? -12.068 1.380 -0.146 1.00 98.62 93 THR A N 1
ATOM 731 C CA . THR A 1 93 ? -10.994 2.303 -0.554 1.00 98.62 93 THR A CA 1
ATOM 732 C C . THR A 1 93 ? -10.986 3.574 0.295 1.00 98.62 93 THR A C 1
ATOM 734 O O . THR A 1 93 ? -9.927 3.988 0.759 1.00 98.62 93 THR A O 1
ATOM 737 N N . ARG A 1 94 ? -12.148 4.200 0.535 1.00 98.50 94 ARG A N 1
ATOM 738 C CA . ARG A 1 94 ? -12.233 5.412 1.366 1.00 98.50 94 ARG A CA 1
ATOM 739 C C . ARG A 1 94 ? -11.834 5.126 2.814 1.00 98.50 94 ARG A C 1
ATOM 741 O O . ARG A 1 94 ? -11.065 5.902 3.370 1.00 98.50 94 ARG A O 1
ATOM 748 N N . ALA A 1 95 ? -12.280 4.008 3.383 1.00 98.38 95 ALA A N 1
ATOM 749 C CA . ALA A 1 95 ? -11.936 3.586 4.737 1.00 98.38 95 ALA A CA 1
ATOM 750 C C . ALA A 1 95 ? -10.424 3.357 4.909 1.00 98.38 95 ALA A C 1
ATOM 752 O O . ALA A 1 95 ? -9.839 3.898 5.841 1.00 98.38 95 ALA A O 1
ATOM 753 N N . LEU A 1 96 ? -9.768 2.666 3.969 1.00 98.44 96 LEU A N 1
ATOM 754 C CA . LEU A 1 96 ? -8.311 2.470 3.980 1.00 98.44 96 LEU A CA 1
ATOM 755 C C . LEU A 1 96 ? -7.537 3.792 3.877 1.00 98.44 96 LEU A C 1
ATOM 757 O O . LEU A 1 96 ? -6.563 3.984 4.599 1.00 98.44 96 LEU A O 1
ATOM 761 N N . MET A 1 97 ? -7.994 4.731 3.041 1.00 98.38 97 MET A N 1
ATOM 762 C CA . MET A 1 97 ? -7.393 6.070 2.975 1.00 98.38 97 MET A CA 1
ATOM 763 C C . MET A 1 97 ? -7.572 6.853 4.285 1.00 98.38 97 MET A C 1
ATOM 765 O O . MET A 1 97 ? -6.661 7.571 4.684 1.00 98.38 97 MET A O 1
ATOM 769 N N . GLN A 1 98 ? -8.712 6.712 4.976 1.00 97.75 98 GLN A N 1
ATOM 770 C CA . GLN A 1 98 ? -8.886 7.301 6.310 1.00 97.75 98 GLN A CA 1
ATOM 771 C C . GLN A 1 98 ? -7.984 6.628 7.346 1.00 97.75 98 GLN A C 1
ATOM 773 O O . GLN A 1 98 ? -7.382 7.333 8.147 1.00 97.75 98 GLN A O 1
ATOM 778 N N . ILE A 1 99 ? -7.825 5.300 7.306 1.00 96.69 99 ILE A N 1
ATOM 779 C CA . ILE A 1 99 ? -6.854 4.593 8.150 1.00 96.69 99 ILE A CA 1
ATOM 780 C C . ILE A 1 99 ? -5.453 5.162 7.926 1.00 96.69 99 ILE A C 1
ATOM 782 O O . ILE A 1 99 ? -4.841 5.579 8.898 1.00 96.69 99 ILE A O 1
ATOM 786 N N . ALA A 1 100 ? -4.976 5.272 6.683 1.00 97.12 100 ALA A N 1
ATOM 787 C CA . ALA A 1 100 ? -3.652 5.832 6.397 1.00 97.12 100 ALA A CA 1
ATOM 788 C C . ALA A 1 100 ? -3.439 7.217 7.040 1.00 97.12 100 ALA A C 1
ATOM 790 O O . ALA A 1 100 ? -2.428 7.431 7.702 1.00 97.12 100 ALA A O 1
ATOM 791 N N . ILE A 1 101 ? -4.423 8.120 6.924 1.00 96.44 101 ILE A N 1
ATOM 792 C CA . ILE A 1 101 ? -4.392 9.453 7.551 1.00 96.44 101 ILE A CA 1
ATOM 793 C C . ILE A 1 101 ? -4.348 9.345 9.085 1.00 96.44 101 ILE A C 1
ATOM 795 O O . ILE A 1 101 ? -3.495 9.953 9.727 1.00 96.44 101 ILE A O 1
ATOM 799 N N . LEU A 1 102 ? -5.245 8.550 9.673 1.00 94.94 102 LEU A N 1
ATOM 800 C CA . LEU A 1 102 ? -5.358 8.357 11.123 1.00 94.94 102 LEU A CA 1
ATOM 801 C C . LEU A 1 102 ? -4.109 7.705 11.736 1.00 94.94 102 LEU A C 1
ATOM 803 O O . LEU A 1 102 ? -3.797 7.959 12.896 1.00 94.94 102 LEU A O 1
ATOM 807 N N . LEU A 1 103 ? -3.375 6.896 10.969 1.00 94.38 103 LEU A N 1
ATOM 808 C CA . LEU A 1 103 ? -2.126 6.276 11.406 1.00 94.38 103 LEU A CA 1
ATOM 809 C C . LEU A 1 103 ? -0.975 7.278 11.578 1.00 94.38 103 LEU A C 1
ATOM 811 O O . LEU A 1 103 ? 0.004 6.926 12.229 1.00 94.38 103 LEU A O 1
ATOM 815 N N . HIS A 1 104 ? -1.064 8.515 11.082 1.00 92.19 104 HIS A N 1
ATOM 816 C CA . HIS A 1 104 ? -0.016 9.515 11.330 1.00 92.19 104 HIS A CA 1
ATOM 817 C C . HIS A 1 104 ? -0.008 10.064 12.770 1.00 92.19 104 HIS A C 1
ATOM 819 O O . HIS A 1 104 ? 1.024 10.572 13.197 1.00 92.19 104 HIS A O 1
ATOM 825 N N . ASP A 1 105 ? -1.087 9.912 13.547 1.00 93.00 105 ASP A N 1
ATOM 826 C CA . ASP A 1 105 ? -1.128 10.304 14.966 1.00 93.00 105 ASP A CA 1
ATOM 827 C C . ASP A 1 105 ? -0.872 9.098 15.891 1.00 93.00 105 ASP A C 1
ATOM 829 O O . ASP A 1 105 ? -1.566 8.081 15.826 1.00 93.00 105 ASP A O 1
ATOM 833 N N . GLU A 1 106 ? 0.106 9.225 16.792 1.00 90.88 106 GLU A N 1
ATOM 834 C CA . GLU A 1 106 ? 0.518 8.190 17.756 1.00 90.88 106 GLU A CA 1
ATOM 835 C C . GLU A 1 106 ? -0.622 7.699 18.673 1.00 90.88 106 GLU A C 1
ATOM 837 O O . GLU A 1 106 ? -0.765 6.500 18.946 1.00 90.88 106 GLU A O 1
ATOM 842 N N . ASN A 1 107 ? -1.473 8.613 19.146 1.00 90.25 107 ASN A N 1
ATOM 843 C CA . ASN A 1 107 ? -2.588 8.309 20.046 1.00 90.25 107 ASN A CA 1
ATOM 844 C C . ASN A 1 107 ? -3.711 7.579 19.307 1.00 90.25 107 ASN A C 1
ATOM 846 O O . ASN A 1 107 ? -4.383 6.717 19.877 1.00 90.25 107 ASN A O 1
ATOM 850 N N . ILE A 1 108 ? -3.929 7.925 18.039 1.00 91.12 108 ILE A N 1
ATOM 851 C CA . ILE A 1 108 ? -4.928 7.271 17.193 1.00 91.12 108 ILE A CA 1
ATOM 852 C C . ILE A 1 108 ? -4.433 5.887 16.766 1.00 91.12 108 ILE A C 1
ATOM 854 O O . ILE A 1 108 ? -5.162 4.900 16.891 1.00 91.12 108 ILE A O 1
ATOM 858 N N . ARG A 1 109 ? -3.172 5.791 16.332 1.00 91.31 109 ARG A N 1
ATOM 859 C CA . ARG A 1 109 ? -2.519 4.544 15.916 1.00 91.31 109 ARG A CA 1
ATOM 860 C C . ARG A 1 109 ? -2.490 3.510 17.037 1.00 91.31 109 ARG A C 1
ATOM 862 O O . ARG A 1 109 ? -2.910 2.372 16.833 1.00 91.31 109 ARG A O 1
ATOM 869 N N . SER A 1 110 ? -2.060 3.905 18.236 1.00 88.81 110 SER A N 1
ATOM 870 C CA . SER A 1 110 ? -2.037 3.017 19.406 1.00 88.81 110 SER A CA 1
ATOM 871 C C . SER A 1 110 ? -3.436 2.509 19.781 1.00 88.81 110 SER A C 1
ATOM 873 O O . SER A 1 110 ? -3.584 1.338 20.139 1.00 88.81 110 SER A O 1
ATOM 875 N N . ARG A 1 111 ? -4.489 3.325 19.622 1.00 88.81 111 ARG A N 1
ATOM 876 C CA . ARG A 1 111 ? -5.887 2.879 19.775 1.00 88.81 111 ARG A CA 1
ATOM 877 C C . ARG A 1 111 ? -6.297 1.892 18.683 1.00 88.81 111 ARG A C 1
ATOM 879 O O . ARG A 1 111 ? -6.819 0.834 19.018 1.00 88.81 111 ARG A O 1
ATOM 886 N N . LEU A 1 112 ? -6.028 2.193 17.409 1.00 89.12 112 LEU A N 1
ATOM 887 C CA . LEU A 1 112 ? -6.333 1.314 16.269 1.00 89.12 112 LEU A CA 1
ATOM 888 C C . LEU A 1 112 ? -5.644 -0.058 16.369 1.00 89.12 112 LEU A C 1
ATOM 890 O O . LEU A 1 112 ? -6.259 -1.073 16.046 1.00 89.12 112 LEU A O 1
ATOM 894 N N . LEU A 1 113 ? -4.408 -0.117 16.870 1.00 86.88 113 LEU A N 1
ATOM 895 C CA . LEU A 1 113 ? -3.696 -1.376 17.115 1.00 86.88 113 LEU A CA 1
ATOM 896 C C . LEU A 1 113 ? -4.274 -2.176 18.294 1.00 86.88 113 LEU A C 1
ATOM 898 O O . LEU A 1 113 ? -4.300 -3.404 18.251 1.00 86.88 113 LEU A O 1
ATOM 902 N N . ASN A 1 114 ? -4.791 -1.501 19.325 1.00 83.44 114 ASN A N 1
ATOM 903 C CA . ASN A 1 114 ? -5.414 -2.140 20.491 1.00 83.44 114 ASN A CA 1
ATOM 904 C C . ASN A 1 114 ? -6.934 -2.369 20.344 1.00 83.44 114 ASN A C 1
ATOM 906 O O . ASN A 1 114 ? -7.567 -2.883 21.269 1.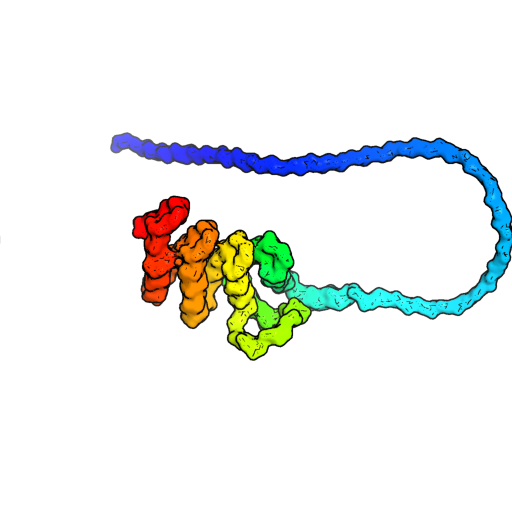00 83.44 114 ASN A O 1
ATOM 910 N N . LEU A 1 115 ? -7.536 -2.040 19.195 1.00 79.25 115 LEU A N 1
ATOM 911 C CA . LEU A 1 115 ? -8.983 -2.167 18.969 1.00 79.25 115 LEU A CA 1
ATOM 912 C C . LEU A 1 115 ? -9.482 -3.619 19.089 1.00 79.25 115 LEU A C 1
ATOM 914 O O . LEU A 1 115 ? -10.616 -3.835 19.510 1.00 79.25 115 LEU A O 1
ATOM 918 N N . SER A 1 116 ? -8.626 -4.609 18.813 1.00 66.38 116 SER A N 1
ATOM 919 C CA . SER A 1 116 ? -8.912 -6.043 19.001 1.00 66.38 116 SER A CA 1
ATOM 920 C C . SER A 1 116 ? -9.230 -6.427 20.448 1.00 66.38 116 SER A C 1
ATOM 922 O O . SER A 1 116 ? -10.005 -7.348 20.684 1.00 66.38 116 SER A O 1
ATOM 924 N N . LYS A 1 117 ? -8.694 -5.681 21.420 1.00 67.88 117 LYS A N 1
ATOM 925 C CA . LYS A 1 117 ? -8.955 -5.857 22.856 1.00 67.88 117 LYS A CA 1
ATOM 926 C C . LYS A 1 117 ? -10.280 -5.209 23.291 1.00 67.88 117 LYS A C 1
ATOM 928 O O . LYS A 1 117 ? -10.660 -5.300 24.456 1.00 67.88 117 LYS A O 1
ATOM 933 N N . THR A 1 118 ? -10.985 -4.526 22.382 1.00 65.81 118 THR A N 1
ATOM 934 C CA . THR A 1 118 ? -12.242 -3.824 22.671 1.00 65.81 118 THR A CA 1
ATOM 935 C C . THR A 1 118 ? -13.442 -4.736 22.377 1.00 65.81 118 THR A C 1
ATOM 937 O O . THR A 1 118 ? -13.624 -5.147 21.229 1.00 65.81 118 THR A O 1
ATOM 940 N N . PRO A 1 119 ? -14.338 -5.002 23.350 1.00 56.59 119 PRO A N 1
ATOM 941 C CA . PRO A 1 119 ? -15.394 -6.015 23.212 1.00 56.59 119 PRO A CA 1
ATOM 942 C C . PRO A 1 119 ? -16.441 -5.723 22.119 1.00 56.59 119 PRO A C 1
ATOM 944 O O . PRO A 1 119 ? -17.197 -6.611 21.740 1.00 56.59 119 PRO A O 1
ATOM 947 N N . MET A 1 120 ? -16.493 -4.500 21.582 1.00 59.81 120 MET A N 1
ATOM 948 C CA . MET A 1 120 ? -17.419 -4.128 20.504 1.00 59.81 120 MET A CA 1
ATOM 949 C C . MET A 1 120 ? -17.017 -4.673 19.130 1.00 59.81 120 MET A C 1
ATOM 951 O O . MET A 1 120 ? -17.893 -4.895 18.297 1.00 59.81 120 MET A O 1
ATOM 955 N N . TYR A 1 121 ? -15.723 -4.915 18.884 1.00 55.47 121 TYR A N 1
ATOM 956 C CA . TYR A 1 121 ? -15.290 -5.502 17.612 1.00 55.47 121 TYR A CA 1
ATOM 957 C C . TYR A 1 121 ? -15.674 -6.990 17.523 1.00 55.47 121 TYR A C 1
ATOM 959 O O . TYR A 1 121 ? -16.104 -7.460 16.470 1.00 55.47 121 TYR A O 1
ATOM 967 N N . VAL A 1 122 ? -15.600 -7.701 18.655 1.00 52.25 122 VAL A N 1
ATOM 968 C CA . VAL A 1 122 ? -15.912 -9.137 18.779 1.00 52.25 122 VAL A CA 1
ATOM 969 C C . VAL A 1 122 ? -17.363 -9.445 18.387 1.00 52.25 122 VAL A C 1
ATOM 971 O O . VAL A 1 122 ? -17.605 -10.397 17.660 1.00 52.25 122 VAL A O 1
ATOM 974 N N . TYR A 1 123 ? -18.324 -8.596 18.770 1.00 49.50 123 TYR A N 1
ATOM 975 C CA . TYR A 1 123 ? -19.746 -8.777 18.424 1.00 49.50 123 TYR A CA 1
ATOM 976 C C . TYR A 1 123 ? -20.073 -8.521 16.934 1.00 49.50 123 TYR A C 1
ATOM 978 O O . TYR A 1 123 ? -21.218 -8.645 16.515 1.00 49.50 123 TYR A O 1
ATOM 986 N N . CYS A 1 124 ? -19.092 -8.100 16.130 1.00 49.31 124 CYS A N 1
ATOM 987 C CA . CYS A 1 124 ? -19.296 -7.682 14.741 1.00 49.31 124 CYS A CA 1
ATOM 988 C C . CYS A 1 124 ? -18.644 -8.611 13.702 1.00 49.31 124 CYS A C 1
ATOM 990 O O . CYS A 1 124 ? -18.795 -8.346 12.504 1.00 49.31 124 CYS A O 1
ATOM 992 N N . CYS A 1 125 ? -17.911 -9.640 14.143 1.00 50.53 125 CYS A N 1
ATOM 993 C CA . CYS A 1 125 ? -17.123 -10.543 13.300 1.00 50.53 125 CYS A CA 1
ATOM 994 C C . CYS A 1 125 ? -17.476 -12.009 13.580 1.00 50.53 125 CYS A C 1
ATOM 996 O O . CYS A 1 125 ? -16.684 -12.750 14.157 1.00 50.53 125 CYS A O 1
ATOM 998 N N . GLU A 1 126 ? -18.673 -12.411 13.161 1.00 44.03 126 GLU A N 1
ATOM 999 C CA . GLU A 1 126 ? -19.032 -13.823 13.014 1.00 44.03 126 GLU A CA 1
ATOM 1000 C C . GLU A 1 126 ? -18.351 -14.360 11.746 1.00 44.03 126 GLU A C 1
ATOM 1002 O O . GLU A 1 126 ? -18.835 -14.151 10.636 1.00 44.03 126 GLU A O 1
ATOM 1007 N N . ASP A 1 127 ? -17.183 -14.982 11.918 1.00 45.00 127 ASP A N 1
ATOM 1008 C CA . ASP A 1 127 ? -16.407 -15.627 10.852 1.00 45.00 127 ASP A CA 1
ATOM 1009 C C . ASP A 1 127 ? -15.777 -16.910 11.444 1.00 45.00 127 ASP A C 1
ATOM 1011 O O . ASP A 1 127 ? -14.732 -16.876 12.099 1.00 45.00 127 ASP A O 1
ATOM 1015 N N . GLU A 1 128 ? -16.479 -18.042 11.308 1.00 44.03 128 GLU A N 1
ATOM 1016 C CA . GLU A 1 128 ? -16.197 -19.314 12.015 1.00 44.03 128 GLU A CA 1
ATOM 1017 C C . GLU A 1 128 ? -14.907 -20.030 11.556 1.00 44.03 128 GLU A C 1
ATOM 1019 O O . GLU A 1 128 ? -14.362 -20.871 12.275 1.00 44.03 128 GLU A O 1
ATOM 1024 N N . ASP A 1 129 ? -14.339 -19.658 10.405 1.00 43.88 129 ASP A N 1
ATOM 1025 C CA . ASP A 1 129 ? -13.127 -20.279 9.840 1.00 43.88 129 ASP A CA 1
ATOM 1026 C C . ASP A 1 129 ? -11.805 -19.787 10.479 1.00 43.88 129 ASP A C 1
ATOM 1028 O O . ASP A 1 129 ? -10.698 -20.026 9.991 1.00 43.88 129 ASP A O 1
ATOM 1032 N N . ALA A 1 130 ? -11.885 -19.116 11.629 1.00 46.75 130 ALA A N 1
ATOM 1033 C CA . ALA A 1 130 ? -10.774 -18.449 12.309 1.00 46.75 130 ALA A CA 1
ATOM 1034 C C . ALA A 1 130 ? -9.697 -19.368 12.949 1.00 46.75 130 ALA A C 1
ATOM 1036 O O . ALA A 1 130 ? -8.750 -18.857 13.549 1.00 46.75 130 ALA A O 1
ATOM 1037 N N . LYS A 1 131 ? -9.773 -20.702 12.828 1.00 41.50 131 LYS A N 1
ATOM 1038 C CA . LYS A 1 131 ? -8.994 -21.683 13.633 1.00 41.50 131 LYS A CA 1
ATOM 1039 C C . LYS A 1 131 ? -7.501 -21.875 13.285 1.00 41.50 131 LYS A C 1
ATOM 1041 O O . LYS A 1 131 ? -6.882 -22.836 13.736 1.00 41.50 131 LYS A O 1
ATOM 1046 N N . LYS A 1 132 ? -6.888 -20.944 12.546 1.00 45.66 132 LYS A N 1
ATOM 1047 C CA . LYS A 1 132 ? -5.420 -20.797 12.401 1.00 45.66 132 LYS A CA 1
ATOM 1048 C C . LYS A 1 132 ? -5.002 -19.322 12.440 1.00 45.66 132 LYS A C 1
ATOM 1050 O O . LYS A 1 132 ? -4.319 -18.834 11.542 1.00 45.66 132 LYS A O 1
ATOM 1055 N N . GLN A 1 133 ? -5.455 -18.581 13.448 1.00 51.41 133 GLN A N 1
ATOM 1056 C CA . GLN A 1 133 ? -5.071 -17.179 13.601 1.00 51.41 133 GLN A CA 1
ATOM 1057 C C . GLN A 1 133 ? -3.726 -17.063 14.325 1.00 51.41 133 GLN A C 1
ATOM 1059 O O . GLN A 1 133 ? -3.585 -17.522 15.454 1.00 51.41 133 GLN A O 1
ATOM 1064 N N . ARG A 1 134 ? -2.748 -16.429 13.670 1.00 53.78 134 ARG A N 1
ATOM 1065 C CA . ARG A 1 134 ? -1.661 -15.745 14.381 1.00 53.78 134 ARG A CA 1
ATOM 1066 C C . ARG A 1 134 ? -2.267 -14.601 15.199 1.00 53.78 134 ARG A C 1
ATOM 1068 O O . ARG A 1 134 ? -3.262 -14.021 14.762 1.00 53.78 134 ARG A O 1
ATOM 1075 N N . ASP A 1 135 ? -1.631 -14.221 16.305 1.00 62.38 135 ASP A N 1
ATOM 1076 C CA . ASP A 1 135 ? -2.035 -13.091 17.167 1.00 62.38 135 ASP A CA 1
ATOM 1077 C C . ASP A 1 135 ? -1.792 -11.700 16.533 1.00 62.38 135 ASP A C 1
ATOM 1079 O O . ASP A 1 135 ? -1.578 -10.696 17.217 1.00 62.38 135 ASP A O 1
ATOM 1083 N N . ASP A 1 136 ? -1.811 -11.625 15.202 1.00 68.88 136 ASP A N 1
ATOM 1084 C CA . ASP A 1 136 ? -1.609 -10.402 14.444 1.00 68.88 136 ASP A CA 1
ATOM 1085 C C . ASP A 1 136 ? -2.771 -9.417 14.680 1.00 68.88 136 ASP A C 1
ATOM 1087 O O . ASP A 1 136 ? -3.944 -9.805 14.597 1.00 68.88 136 ASP A O 1
ATOM 1091 N N . PRO A 1 137 ? -2.493 -8.123 14.949 1.00 82.38 137 PRO A N 1
ATOM 1092 C CA . PRO A 1 137 ? -3.531 -7.126 15.180 1.00 82.38 137 PRO A CA 1
ATOM 1093 C C . PRO A 1 137 ? -4.588 -7.108 14.070 1.00 82.38 137 PRO A C 1
ATOM 1095 O O . PRO A 1 137 ? -4.290 -7.189 12.883 1.00 82.38 137 PRO A O 1
ATOM 1098 N N . ILE A 1 138 ? -5.853 -6.925 14.435 1.00 86.62 138 ILE A N 1
ATOM 1099 C CA . ILE A 1 138 ? -6.972 -6.987 13.478 1.00 86.62 138 ILE A CA 1
ATOM 1100 C C . ILE A 1 138 ? -6.826 -5.963 12.340 1.00 86.62 138 ILE A C 1
ATOM 1102 O O . ILE A 1 138 ? -7.121 -6.270 11.182 1.00 86.62 138 ILE A O 1
ATOM 1106 N N . LEU A 1 139 ? -6.321 -4.765 12.654 1.00 90.31 139 LEU A N 1
ATOM 1107 C CA . LEU A 1 139 ? -5.936 -3.748 11.672 1.00 90.31 139 LEU A CA 1
ATOM 1108 C C . LEU A 1 139 ? -4.972 -4.315 10.617 1.00 90.31 139 LEU A C 1
ATOM 1110 O O . LEU A 1 139 ? -5.164 -4.121 9.419 1.00 90.31 139 LEU A O 1
ATOM 1114 N N . LEU A 1 140 ? -3.965 -5.046 11.087 1.00 89.50 140 LEU A N 1
ATOM 1115 C CA . LEU A 1 140 ? -2.875 -5.622 10.316 1.00 89.50 140 LEU A CA 1
ATOM 1116 C C . LEU A 1 140 ? -3.389 -6.622 9.275 1.00 89.50 140 LEU A C 1
ATOM 1118 O O . LEU A 1 140 ? -3.173 -6.467 8.068 1.00 89.50 140 LEU A O 1
ATOM 1122 N N . ARG A 1 141 ? -4.170 -7.599 9.752 1.00 89.94 141 ARG A N 1
ATOM 1123 C CA . ARG A 1 141 ? -4.859 -8.590 8.919 1.00 89.94 141 ARG A CA 1
ATOM 1124 C C . ARG A 1 141 ? -5.799 -7.911 7.921 1.00 89.94 141 ARG A C 1
ATOM 1126 O O . ARG A 1 141 ? -5.852 -8.316 6.761 1.00 89.94 141 ARG A O 1
ATOM 1133 N N . THR A 1 142 ? -6.508 -6.862 8.341 1.00 93.44 142 THR A N 1
ATOM 1134 C CA . THR A 1 142 ? -7.451 -6.125 7.483 1.00 93.44 142 THR A CA 1
ATOM 1135 C C . THR A 1 142 ? -6.741 -5.427 6.323 1.00 93.44 142 THR A C 1
ATOM 1137 O O . THR A 1 142 ? -7.163 -5.590 5.180 1.00 93.44 142 THR A O 1
ATOM 1140 N N . ILE A 1 143 ? -5.646 -4.700 6.579 1.00 95.38 143 ILE A N 1
ATOM 1141 C CA . ILE A 1 143 ? -4.874 -4.021 5.525 1.00 95.38 143 ILE A CA 1
ATOM 1142 C C . ILE A 1 143 ? -4.261 -5.050 4.566 1.00 95.38 143 ILE A C 1
ATOM 1144 O O . ILE A 1 143 ? -4.445 -4.927 3.357 1.00 95.38 143 ILE A O 1
ATOM 1148 N N . THR A 1 144 ? -3.627 -6.107 5.084 1.00 93.69 144 THR A N 1
ATOM 1149 C CA . THR A 1 144 ? -3.009 -7.166 4.259 1.00 93.69 144 THR A CA 1
ATOM 1150 C C . THR A 1 144 ? -4.042 -7.870 3.371 1.00 93.69 144 THR A C 1
ATOM 1152 O O . THR A 1 144 ? -3.852 -8.000 2.166 1.00 93.69 144 THR A O 1
ATOM 1155 N N . THR A 1 145 ? -5.218 -8.214 3.910 1.00 94.69 145 THR A N 1
ATOM 1156 C CA . THR A 1 145 ? -6.307 -8.814 3.109 1.00 94.69 145 THR A CA 1
ATOM 1157 C C . THR A 1 145 ? -6.844 -7.844 2.042 1.00 94.69 145 THR A C 1
ATOM 1159 O O . THR A 1 145 ? -7.382 -8.271 1.020 1.00 94.69 145 THR A O 1
ATOM 1162 N N . ARG A 1 146 ? -6.719 -6.526 2.249 1.00 97.19 146 ARG A N 1
ATOM 1163 C CA . ARG A 1 146 ? -7.106 -5.502 1.266 1.00 97.19 146 ARG A CA 1
ATOM 1164 C C . ARG A 1 146 ? -6.008 -5.127 0.274 1.00 97.19 146 ARG A C 1
ATOM 1166 O O . ARG A 1 146 ? -6.338 -4.543 -0.758 1.00 97.19 146 ARG A O 1
ATOM 1173 N N . SER A 1 147 ? -4.749 -5.496 0.508 1.00 97.19 147 SER A N 1
ATOM 1174 C CA . SER A 1 147 ? -3.715 -5.381 -0.524 1.00 97.19 147 SER A CA 1
ATOM 1175 C C . SER A 1 147 ? -3.991 -6.359 -1.671 1.00 97.19 147 SER A C 1
ATOM 1177 O O . SER A 1 147 ? -3.784 -6.009 -2.823 1.00 97.19 147 SER A O 1
ATOM 1179 N N . LEU A 1 148 ? -4.594 -7.519 -1.389 1.00 96.31 148 LEU A N 1
ATOM 1180 C CA . LEU A 1 148 ? -4.971 -8.546 -2.373 1.00 96.31 148 LEU A CA 1
ATOM 1181 C C . LEU A 1 148 ? -6.348 -8.327 -3.041 1.00 96.31 148 LEU A C 1
ATOM 1183 O O . LEU A 1 148 ? -6.899 -9.238 -3.656 1.00 96.31 148 LEU A O 1
ATOM 1187 N N . ASP A 1 149 ? -6.943 -7.138 -2.922 1.00 97.94 149 ASP A N 1
ATOM 1188 C CA . ASP A 1 149 ? -8.310 -6.894 -3.392 1.00 97.94 149 ASP A CA 1
ATOM 1189 C C . ASP A 1 149 ? -8.487 -6.990 -4.916 1.00 97.94 149 ASP A C 1
ATOM 1191 O O . ASP A 1 149 ? -7.638 -6.545 -5.690 1.00 97.94 149 ASP A O 1
ATOM 1195 N N . ALA A 1 150 ? -9.659 -7.436 -5.376 1.00 97.31 150 ALA A N 1
ATOM 1196 C CA . ALA A 1 150 ? -10.014 -7.399 -6.796 1.00 97.31 150 ALA A CA 1
ATOM 1197 C C . ALA A 1 150 ? -9.926 -5.977 -7.396 1.00 97.31 150 ALA A C 1
ATOM 1199 O O . ALA A 1 150 ? -9.574 -5.804 -8.568 1.00 97.31 150 ALA A O 1
ATOM 1200 N N . ARG A 1 151 ? -10.214 -4.930 -6.608 1.00 98.19 151 ARG A N 1
ATOM 1201 C CA . ARG A 1 151 ? -10.237 -3.543 -7.085 1.00 98.19 151 ARG A CA 1
ATOM 1202 C C . ARG A 1 151 ? -8.898 -2.838 -6.881 1.00 98.19 151 ARG A C 1
ATOM 1204 O O . ARG A 1 151 ? -8.451 -2.600 -5.765 1.00 98.19 151 ARG A O 1
ATOM 1211 N N . VAL A 1 152 ? -8.326 -2.395 -8.003 1.00 98.62 152 VAL A N 1
ATOM 1212 C CA . VAL A 1 152 ? -7.076 -1.617 -8.115 1.00 98.62 152 VAL A CA 1
ATOM 1213 C C . VAL A 1 152 ? -6.994 -0.464 -7.108 1.00 98.62 152 VAL A C 1
ATOM 1215 O O . VAL A 1 152 ? -5.973 -0.290 -6.448 1.00 98.62 152 VAL A O 1
ATOM 1218 N N . SER A 1 153 ? -8.071 0.316 -6.961 1.00 98.50 153 SER A N 1
ATOM 1219 C CA . SER A 1 153 ? -8.106 1.455 -6.035 1.00 98.50 153 SER A CA 1
ATOM 1220 C C . SER A 1 153 ? -8.021 1.038 -4.566 1.00 98.50 153 SER A C 1
ATOM 1222 O O . SER A 1 153 ? -7.440 1.769 -3.769 1.00 98.50 153 SER A O 1
ATOM 1224 N N . THR A 1 154 ? -8.542 -0.141 -4.219 1.00 98.62 154 THR A N 1
ATOM 1225 C CA . THR A 1 154 ? -8.452 -0.697 -2.867 1.00 98.62 154 THR A CA 1
ATOM 1226 C C . THR A 1 154 ? -7.055 -1.240 -2.600 1.00 98.62 154 THR A C 1
ATOM 1228 O O . THR A 1 154 ? -6.480 -0.865 -1.583 1.00 98.62 154 THR A O 1
ATOM 1231 N N . ARG A 1 155 ? -6.465 -2.014 -3.528 1.00 98.69 155 ARG A N 1
ATOM 1232 C CA . ARG A 1 155 ? -5.068 -2.479 -3.402 1.00 98.69 155 ARG A CA 1
ATOM 1233 C C . ARG A 1 155 ? -4.116 -1.309 -3.175 1.00 98.69 155 ARG A C 1
ATOM 1235 O O . ARG A 1 155 ? -3.334 -1.309 -2.230 1.00 98.69 155 ARG A O 1
ATOM 1242 N N . ARG A 1 156 ? -4.257 -0.256 -3.989 1.00 98.62 156 ARG A N 1
ATOM 1243 C CA . ARG A 1 156 ? -3.479 0.981 -3.852 1.00 98.62 156 ARG A CA 1
ATOM 1244 C C . ARG A 1 156 ? -3.671 1.640 -2.479 1.00 98.62 156 ARG A C 1
ATOM 1246 O O . ARG A 1 156 ? -2.684 2.010 -1.853 1.00 98.62 156 ARG A O 1
ATOM 1253 N N . ALA A 1 157 ? -4.910 1.781 -2.004 1.00 98.69 157 ALA A N 1
ATOM 1254 C CA . ALA A 1 157 ? -5.190 2.379 -0.695 1.00 98.69 157 ALA A CA 1
ATOM 1255 C C . ALA A 1 157 ? -4.666 1.529 0.478 1.00 98.69 157 ALA A C 1
ATOM 1257 O O . ALA A 1 157 ? -4.205 2.084 1.472 1.00 98.69 157 ALA A O 1
ATOM 1258 N N . ALA A 1 158 ? -4.682 0.199 0.353 1.00 98.44 158 ALA A N 1
ATOM 1259 C CA . ALA A 1 158 ? -4.104 -0.703 1.343 1.00 98.44 158 ALA A CA 1
ATOM 1260 C C . ALA A 1 158 ? -2.579 -0.552 1.437 1.00 98.44 158 ALA A C 1
ATOM 1262 O O . ALA A 1 158 ? -2.062 -0.480 2.542 1.00 98.44 158 ALA A O 1
ATOM 1263 N N . ILE A 1 159 ? -1.870 -0.420 0.310 1.00 98.38 159 ILE A N 1
ATOM 1264 C CA . ILE A 1 159 ? -0.415 -0.172 0.288 1.00 98.38 159 ILE A CA 1
ATOM 1265 C C . ILE A 1 159 ? -0.061 1.144 0.995 1.00 98.38 159 ILE A C 1
ATOM 1267 O O . ILE A 1 159 ? 0.883 1.178 1.777 1.00 98.38 159 ILE A O 1
ATOM 1271 N N . ILE A 1 160 ? -0.851 2.205 0.784 1.00 98.31 160 ILE A N 1
ATOM 1272 C CA . ILE A 1 160 ? -0.672 3.492 1.480 1.00 98.31 160 ILE A CA 1
ATOM 1273 C C . ILE A 1 160 ? -0.895 3.323 2.996 1.00 98.31 160 ILE A C 1
ATOM 1275 O O . ILE A 1 160 ? -0.091 3.792 3.793 1.00 98.31 160 ILE A O 1
ATOM 1279 N N . ALA A 1 161 ? -1.947 2.610 3.413 1.00 97.75 161 ALA A N 1
ATOM 1280 C CA . ALA A 1 161 ? -2.193 2.335 4.832 1.00 97.75 161 ALA A CA 1
ATOM 1281 C C . ALA A 1 161 ? -1.111 1.441 5.472 1.00 97.75 161 ALA A C 1
ATOM 1283 O O . ALA A 1 161 ? -0.797 1.607 6.649 1.00 97.75 161 ALA A O 1
ATOM 1284 N N . LEU A 1 162 ? -0.533 0.511 4.704 1.00 95.88 162 LEU A N 1
ATOM 1285 C CA . LEU A 1 162 ? 0.558 -0.368 5.131 1.00 95.88 162 LEU A CA 1
ATOM 1286 C C . LEU A 1 162 ? 1.859 0.417 5.346 1.00 95.88 162 LEU A C 1
ATOM 1288 O O . LEU A 1 162 ? 2.553 0.195 6.334 1.00 95.88 162 LEU A O 1
ATOM 1292 N N . GLU A 1 163 ? 2.150 1.371 4.457 1.00 96.50 163 GLU A N 1
ATOM 1293 C CA . GLU A 1 163 ? 3.267 2.312 4.582 1.00 96.50 163 GLU A CA 1
ATOM 1294 C C . GLU A 1 163 ? 3.148 3.144 5.868 1.00 96.50 163 GLU A C 1
ATOM 1296 O O . GLU A 1 163 ? 4.074 3.141 6.678 1.00 96.50 163 GLU A O 1
ATOM 1301 N N . SER A 1 164 ? 1.987 3.768 6.118 1.00 95.62 164 SER A N 1
ATOM 1302 C CA . SER A 1 164 ? 1.739 4.553 7.341 1.00 95.62 164 SER A CA 1
ATOM 1303 C C . SER A 1 164 ? 1.808 3.731 8.639 1.00 95.62 164 SER A C 1
ATOM 1305 O O . SER A 1 164 ? 1.933 4.311 9.716 1.00 95.62 164 SER A O 1
ATOM 1307 N N . LEU A 1 165 ? 1.710 2.398 8.569 1.00 93.44 165 LEU A N 1
ATOM 1308 C CA . LEU A 1 165 ? 1.794 1.510 9.734 1.00 93.44 165 LEU A CA 1
ATOM 1309 C C . LEU A 1 165 ? 3.222 1.007 10.019 1.00 93.44 165 LEU A C 1
ATOM 1311 O O . LEU A 1 165 ? 3.519 0.629 11.157 1.00 93.44 165 LEU A O 1
ATOM 1315 N N . PHE A 1 166 ? 4.095 0.998 9.004 1.00 93.06 166 PHE A N 1
ATOM 1316 C CA . PHE A 1 166 ? 5.348 0.234 8.969 1.00 93.06 166 PHE A CA 1
ATOM 1317 C C . PHE A 1 166 ? 6.276 0.462 10.174 1.00 93.06 166 PHE A C 1
ATOM 1319 O O . PHE A 1 166 ? 6.838 -0.489 10.721 1.00 93.06 166 PHE A O 1
ATOM 1326 N N . SER A 1 167 ? 6.387 1.710 10.634 1.00 90.06 167 SER A N 1
ATOM 1327 C CA . SER A 1 167 ? 7.247 2.118 11.755 1.00 90.06 167 SER A CA 1
ATOM 1328 C C . SER A 1 167 ? 6.864 1.522 13.113 1.00 90.06 167 SER A C 1
ATOM 1330 O O . SER A 1 167 ? 7.661 1.578 14.044 1.00 90.06 167 SER A O 1
ATOM 1332 N N . THR A 1 168 ? 5.658 0.961 13.248 1.00 89.38 168 THR A N 1
ATOM 1333 C CA . THR A 1 168 ? 5.136 0.417 14.520 1.00 89.38 168 THR A CA 1
ATOM 1334 C C . THR A 1 168 ? 5.049 -1.100 14.573 1.00 89.38 168 THR A C 1
ATOM 1336 O O . THR A 1 168 ? 4.508 -1.671 15.520 1.00 89.38 168 THR A O 1
ATOM 1339 N N . LEU A 1 169 ? 5.575 -1.752 13.546 1.00 89.44 169 LEU A N 1
ATOM 1340 C CA . LEU A 1 169 ? 5.589 -3.196 13.408 1.00 89.44 169 LEU A CA 1
ATOM 1341 C C . LEU A 1 169 ? 6.831 -3.795 14.064 1.00 89.44 169 LEU A C 1
ATOM 1343 O O . LEU A 1 169 ? 7.901 -3.190 14.062 1.00 89.44 169 LEU A O 1
ATOM 1347 N N . SER A 1 170 ? 6.701 -5.024 14.559 1.00 90.31 170 SER A N 1
ATOM 1348 C CA . SER A 1 170 ? 7.877 -5.837 14.884 1.00 90.31 170 SER A CA 1
ATOM 1349 C C . SER A 1 170 ? 8.669 -6.177 13.614 1.00 90.31 170 SER A C 1
ATOM 1351 O O . SER A 1 170 ? 8.097 -6.250 12.527 1.00 90.31 170 SER A O 1
ATOM 1353 N N . GLU A 1 171 ? 9.968 -6.452 13.745 1.00 88.75 171 GLU A N 1
ATOM 1354 C CA . GLU A 1 171 ? 10.849 -6.813 12.620 1.00 88.75 171 GLU A CA 1
ATOM 1355 C C . GLU A 1 171 ? 10.296 -7.990 11.788 1.00 88.75 171 GLU A C 1
ATOM 1357 O O . GLU A 1 171 ? 10.316 -7.954 10.560 1.00 88.75 171 GLU A O 1
ATOM 1362 N N . SER A 1 172 ? 9.690 -8.986 12.445 1.00 89.06 172 SER A N 1
ATOM 1363 C CA . SER A 1 172 ? 9.007 -10.114 11.790 1.00 89.06 172 SER A CA 1
ATOM 1364 C C . SER A 1 172 ? 7.825 -9.668 10.908 1.00 89.06 172 SER A C 1
ATOM 1366 O O . SER A 1 172 ? 7.678 -10.114 9.770 1.00 89.06 172 SER A O 1
ATOM 1368 N N . GLN A 1 173 ? 7.006 -8.730 11.396 1.00 90.00 173 GLN A N 1
ATOM 1369 C CA . GLN A 1 173 ? 5.867 -8.179 10.649 1.00 90.00 173 GLN A CA 1
ATOM 1370 C C . GLN A 1 173 ? 6.319 -7.232 9.526 1.00 90.00 173 GLN A C 1
ATOM 1372 O O . GLN A 1 173 ? 5.735 -7.244 8.443 1.00 90.00 173 GLN A O 1
ATOM 1377 N N . GLN A 1 174 ? 7.388 -6.455 9.740 1.00 92.25 174 GLN A N 1
ATOM 1378 C CA . GLN A 1 174 ? 8.028 -5.678 8.673 1.00 92.25 174 GLN A CA 1
ATOM 1379 C C . GLN A 1 174 ? 8.526 -6.601 7.558 1.00 92.25 174 GLN A C 1
ATOM 1381 O O . GLN A 1 174 ? 8.235 -6.353 6.387 1.00 92.25 174 GLN A O 1
ATOM 1386 N N . ALA A 1 175 ? 9.209 -7.693 7.913 1.00 90.69 175 ALA A N 1
ATOM 1387 C CA . ALA A 1 175 ? 9.715 -8.667 6.956 1.00 90.69 175 ALA A CA 1
ATOM 1388 C C . ALA A 1 175 ? 8.592 -9.275 6.101 1.00 90.69 175 ALA A C 1
ATOM 1390 O O . ALA A 1 175 ? 8.730 -9.345 4.878 1.00 90.69 175 ALA A O 1
ATOM 1391 N N . GLU A 1 176 ? 7.458 -9.638 6.712 1.00 89.88 176 GLU A N 1
ATOM 1392 C CA . GLU A 1 176 ? 6.279 -10.120 5.986 1.00 89.88 176 GLU A CA 1
ATOM 1393 C C . GLU A 1 176 ? 5.751 -9.075 4.987 1.00 89.88 176 GLU A C 1
ATOM 1395 O O . GLU A 1 176 ? 5.484 -9.404 3.829 1.00 89.88 176 GLU A O 1
ATOM 1400 N N . PHE A 1 177 ? 5.671 -7.795 5.359 1.00 89.69 177 PHE A N 1
ATOM 1401 C CA . PHE A 1 177 ? 5.109 -6.767 4.469 1.00 89.69 177 PHE A CA 1
ATOM 1402 C C . PHE A 1 177 ? 6.037 -6.286 3.388 1.00 89.69 177 PHE A C 1
ATOM 1404 O O . PHE A 1 177 ? 5.568 -5.905 2.318 1.00 89.69 177 PHE A O 1
ATOM 1411 N N . LEU A 1 178 ? 7.342 -6.361 3.604 1.00 94.06 178 LEU A N 1
ATOM 1412 C CA . LEU A 1 178 ? 8.286 -6.163 2.520 1.00 94.06 178 LEU A CA 1
ATOM 1413 C C . LEU A 1 178 ? 8.072 -7.203 1.401 1.00 94.06 178 LEU A C 1
ATOM 1415 O O . LEU A 1 178 ? 8.233 -6.854 0.230 1.00 94.06 178 LEU A O 1
ATOM 1419 N N . THR A 1 179 ? 7.575 -8.414 1.706 1.00 93.56 179 THR A N 1
ATOM 1420 C CA . THR A 1 179 ? 7.110 -9.350 0.659 1.00 93.56 179 THR A CA 1
ATOM 1421 C C . THR A 1 179 ? 5.836 -8.865 -0.047 1.00 93.56 179 THR A C 1
ATOM 1423 O O . THR A 1 179 ? 5.744 -8.974 -1.269 1.00 93.56 179 THR A O 1
ATOM 1426 N N . VAL A 1 180 ? 4.890 -8.257 0.679 1.00 94.94 180 VAL A N 1
ATOM 1427 C CA . VAL A 1 180 ? 3.654 -7.672 0.120 1.00 94.94 180 VAL A CA 1
ATOM 1428 C C . VAL A 1 180 ? 3.978 -6.508 -0.826 1.00 94.94 180 VAL A C 1
ATOM 1430 O O . VAL A 1 180 ? 3.501 -6.482 -1.961 1.00 94.94 180 VAL A O 1
ATOM 1433 N N . PHE A 1 181 ? 4.851 -5.579 -0.424 1.00 96.44 181 PHE A N 1
ATOM 1434 C CA . PHE A 1 181 ? 5.329 -4.504 -1.301 1.00 96.44 181 PHE A CA 1
ATOM 1435 C C . PHE A 1 181 ? 6.046 -5.055 -2.545 1.00 96.44 181 PHE A C 1
ATOM 1437 O O . PHE A 1 181 ? 5.748 -4.627 -3.661 1.00 96.44 181 PHE A O 1
ATOM 1444 N N . GLN A 1 182 ? 6.929 -6.048 -2.380 1.00 96.69 182 GLN A N 1
ATOM 1445 C CA . GLN A 1 182 ? 7.623 -6.707 -3.492 1.00 96.69 182 GLN A CA 1
ATOM 1446 C C . GLN A 1 182 ? 6.656 -7.364 -4.492 1.00 96.69 182 GLN A C 1
ATOM 1448 O O . GLN A 1 182 ? 6.853 -7.253 -5.706 1.00 96.69 182 GLN A O 1
ATOM 1453 N N . GLN A 1 183 ? 5.597 -8.021 -4.010 1.00 97.06 183 GLN A N 1
ATOM 1454 C CA . GLN A 1 183 ? 4.537 -8.564 -4.863 1.00 97.06 183 GLN A CA 1
ATOM 1455 C C . GLN A 1 183 ? 3.803 -7.448 -5.618 1.00 97.06 183 GLN A C 1
ATOM 1457 O O . GLN A 1 183 ? 3.578 -7.569 -6.822 1.00 97.06 183 GLN A O 1
ATOM 1462 N N . HIS A 1 184 ? 3.489 -6.330 -4.958 1.00 98.38 184 HIS A N 1
ATOM 1463 C CA . HIS A 1 184 ? 2.770 -5.223 -5.590 1.00 98.38 184 HIS A CA 1
ATOM 1464 C C . HIS A 1 184 ? 3.606 -4.379 -6.561 1.00 98.38 184 HIS A C 1
ATOM 1466 O O . HIS A 1 184 ? 3.029 -3.802 -7.481 1.00 98.38 184 HIS A O 1
ATOM 1472 N N . CYS A 1 185 ? 4.941 -4.397 -6.487 1.00 98.44 185 CYS A N 1
ATOM 1473 C CA . CYS A 1 185 ? 5.792 -3.935 -7.594 1.00 98.44 185 CYS A CA 1
ATOM 1474 C C . CYS A 1 185 ? 5.589 -4.760 -8.883 1.00 98.44 185 CYS A C 1
ATOM 1476 O O . CYS A 1 185 ? 5.905 -4.283 -9.968 1.00 98.44 185 CYS A O 1
ATOM 1478 N N . ARG A 1 186 ? 5.003 -5.963 -8.801 1.00 97.75 186 ARG A N 1
ATOM 1479 C CA . ARG A 1 186 ? 4.663 -6.833 -9.944 1.00 97.75 186 ARG A CA 1
ATOM 1480 C C . ARG A 1 186 ? 3.149 -6.936 -10.197 1.00 97.75 186 ARG A C 1
ATOM 1482 O O . ARG A 1 186 ? 2.713 -7.803 -10.948 1.00 97.75 186 ARG A O 1
ATOM 1489 N N . ASP A 1 187 ? 2.345 -6.053 -9.597 1.00 98.69 187 ASP A N 1
ATOM 1490 C CA . ASP A 1 187 ? 0.886 -6.042 -9.754 1.00 98.69 187 ASP A CA 1
ATOM 1491 C C . ASP A 1 187 ? 0.457 -5.867 -11.229 1.00 98.69 187 ASP A C 1
ATOM 1493 O O . ASP A 1 187 ? 1.062 -5.070 -11.952 1.00 98.69 187 ASP A O 1
ATOM 1497 N N . PRO A 1 188 ? -0.620 -6.528 -11.699 1.00 98.12 188 PRO A N 1
ATOM 1498 C CA . PRO A 1 188 ? -1.127 -6.329 -13.057 1.00 98.12 188 PRO A CA 1
ATOM 1499 C C . PRO A 1 188 ? -1.426 -4.862 -13.409 1.00 98.12 188 PRO A C 1
ATOM 1501 O O . PRO A 1 188 ? -1.297 -4.474 -14.571 1.00 98.12 188 PRO A O 1
ATOM 1504 N N . SER A 1 189 ? -1.811 -4.040 -12.425 1.00 98.56 189 SER A N 1
ATOM 1505 C CA . SER A 1 189 ? -2.092 -2.618 -12.603 1.00 98.56 189 SER A CA 1
ATOM 1506 C C . SER A 1 189 ? -0.855 -1.747 -12.404 1.00 98.56 189 SER A C 1
ATOM 1508 O O . SER A 1 189 ? -0.258 -1.700 -11.328 1.00 98.56 189 SER A O 1
ATOM 1510 N N . LEU A 1 190 ? -0.552 -0.928 -13.414 1.00 98.56 190 LEU A N 1
ATOM 1511 C CA . LEU A 1 190 ? 0.495 0.093 -13.345 1.00 98.56 190 LEU A CA 1
ATOM 1512 C C . LEU A 1 190 ? 0.322 1.051 -12.152 1.00 98.56 190 LEU A C 1
ATOM 1514 O O . LEU A 1 190 ? 1.309 1.429 -11.534 1.00 98.56 190 LEU A O 1
ATOM 1518 N N . LEU A 1 191 ? -0.916 1.389 -11.765 1.00 98.56 191 LEU A N 1
ATOM 1519 C CA . LEU A 1 191 ? -1.182 2.298 -10.640 1.00 98.56 191 LEU A CA 1
ATOM 1520 C C . LEU A 1 191 ? -0.744 1.713 -9.292 1.00 98.56 191 LEU A C 1
ATOM 1522 O O . LEU A 1 191 ? -0.347 2.457 -8.398 1.00 98.56 191 LEU A O 1
ATOM 1526 N N . VAL A 1 192 ? -0.817 0.388 -9.148 1.00 98.81 192 VAL A N 1
ATOM 1527 C CA . VAL A 1 192 ? -0.398 -0.317 -7.933 1.00 98.81 192 VAL A CA 1
ATOM 1528 C C . VAL A 1 192 ? 1.120 -0.477 -7.914 1.00 98.81 192 VAL A C 1
ATOM 1530 O O . VAL A 1 192 ? 1.733 -0.177 -6.894 1.00 98.81 192 VAL A O 1
ATOM 1533 N N . ARG A 1 193 ? 1.739 -0.819 -9.055 1.00 98.81 193 ARG A N 1
ATOM 1534 C CA . ARG A 1 193 ? 3.207 -0.898 -9.185 1.00 98.81 193 ARG A CA 1
ATOM 1535 C C . ARG A 1 193 ? 3.893 0.429 -8.868 1.00 98.81 193 ARG A C 1
ATOM 1537 O O . ARG A 1 193 ? 4.845 0.448 -8.093 1.00 98.81 193 ARG A O 1
ATOM 1544 N N . LYS A 1 194 ? 3.359 1.541 -9.390 1.00 98.81 194 LYS A N 1
ATOM 1545 C CA . LYS A 1 194 ? 3.838 2.899 -9.075 1.00 98.81 194 LYS A CA 1
ATOM 1546 C C . LYS A 1 194 ? 3.727 3.212 -7.585 1.00 98.81 194 LYS A C 1
ATOM 1548 O O . LYS A 1 194 ? 4.706 3.643 -6.989 1.00 98.81 194 LYS A O 1
ATOM 1553 N N . GLN A 1 195 ? 2.572 2.928 -6.977 1.00 98.81 195 GLN A N 1
ATOM 1554 C CA . GLN A 1 195 ? 2.377 3.152 -5.544 1.00 98.81 195 GLN A CA 1
ATOM 1555 C C . GLN A 1 195 ? 3.338 2.316 -4.692 1.00 98.81 195 GLN A C 1
ATOM 1557 O O . GLN A 1 195 ? 3.931 2.854 -3.767 1.00 98.81 195 GLN A O 1
ATOM 1562 N N . ALA A 1 196 ? 3.505 1.027 -4.997 1.00 98.62 196 ALA A N 1
ATOM 1563 C CA . ALA A 1 196 ? 4.400 0.142 -4.256 1.00 98.62 196 ALA A CA 1
ATOM 1564 C C . ALA A 1 196 ? 5.863 0.605 -4.342 1.00 98.62 196 ALA A C 1
ATOM 1566 O O . ALA A 1 196 ? 6.552 0.625 -3.325 1.00 98.62 196 ALA A O 1
ATOM 1567 N N . ALA A 1 197 ? 6.309 1.038 -5.526 1.00 98.62 197 ALA A N 1
ATOM 1568 C CA . ALA A 1 197 ? 7.645 1.591 -5.731 1.00 98.62 197 ALA A CA 1
ATOM 1569 C C . ALA A 1 197 ? 7.869 2.889 -4.941 1.00 98.62 197 ALA A C 1
ATOM 1571 O O . ALA A 1 197 ? 8.845 3.004 -4.207 1.00 98.62 197 ALA A O 1
ATOM 1572 N N . GLU A 1 198 ? 6.935 3.838 -5.036 1.00 98.56 198 GLU A N 1
ATOM 1573 C CA . GLU A 1 198 ? 6.960 5.089 -4.273 1.00 98.56 198 GLU A CA 1
ATOM 1574 C C . GLU A 1 198 ? 6.971 4.854 -2.755 1.00 98.56 198 GLU A C 1
ATOM 1576 O O . GLU A 1 198 ? 7.738 5.496 -2.037 1.00 98.56 198 GLU A O 1
ATOM 1581 N N . SER A 1 199 ? 6.137 3.932 -2.267 1.00 98.06 199 SER A N 1
ATOM 1582 C CA . SER A 1 199 ? 6.071 3.561 -0.852 1.00 98.06 199 SER A CA 1
ATOM 1583 C C . SER A 1 199 ? 7.369 2.899 -0.380 1.00 98.06 199 SER A C 1
ATOM 1585 O O . SER A 1 199 ? 7.912 3.307 0.643 1.00 98.06 199 SER A O 1
ATOM 1587 N N . LEU A 1 200 ? 7.930 1.951 -1.143 1.00 97.31 200 LEU A N 1
ATOM 1588 C CA . LEU A 1 200 ? 9.234 1.355 -0.828 1.00 97.31 200 LEU A CA 1
ATOM 1589 C C . LEU A 1 200 ? 10.360 2.393 -0.820 1.00 97.31 200 LEU A C 1
ATOM 1591 O O . LEU A 1 200 ? 11.192 2.350 0.080 1.00 97.31 200 LEU A O 1
ATOM 1595 N N . SER A 1 201 ? 10.390 3.339 -1.764 1.00 97.25 201 SER A N 1
ATOM 1596 C CA . SER A 1 201 ? 11.388 4.418 -1.757 1.00 97.25 201 SER A CA 1
ATOM 1597 C C . SER A 1 201 ? 11.257 5.327 -0.533 1.00 97.25 201 SER A C 1
ATOM 1599 O O . SER A 1 201 ? 12.269 5.674 0.068 1.00 97.25 201 SER A O 1
ATOM 1601 N N . ARG A 1 202 ? 10.038 5.691 -0.110 1.00 96.69 202 ARG A N 1
ATOM 1602 C CA . ARG A 1 202 ? 9.843 6.492 1.114 1.00 96.69 202 ARG A CA 1
ATOM 1603 C C . ARG A 1 202 ? 10.238 5.732 2.381 1.00 96.69 202 ARG A C 1
ATOM 1605 O O . ARG A 1 202 ? 10.880 6.319 3.251 1.00 96.69 202 ARG A O 1
ATOM 1612 N N . LEU A 1 203 ? 9.928 4.436 2.471 1.00 95.38 203 LEU A N 1
ATOM 1613 C CA . LEU A 1 203 ? 10.387 3.583 3.575 1.00 95.38 203 LEU A CA 1
ATOM 1614 C C . LEU A 1 203 ? 11.917 3.444 3.585 1.00 95.38 203 LEU A C 1
ATOM 1616 O O . LEU A 1 203 ? 12.522 3.584 4.644 1.00 95.38 203 LEU A O 1
ATOM 1620 N N . LEU A 1 204 ? 12.550 3.257 2.422 1.00 94.69 204 LEU A N 1
ATOM 1621 C CA . LEU A 1 204 ? 14.008 3.208 2.288 1.00 94.69 204 LEU A CA 1
ATOM 1622 C C . LEU A 1 204 ? 14.665 4.515 2.760 1.00 94.69 204 LEU A C 1
ATOM 1624 O O . LEU A 1 204 ? 15.582 4.476 3.573 1.00 94.69 204 LEU A O 1
ATOM 1628 N N . LEU A 1 205 ? 14.157 5.673 2.328 1.00 93.56 205 LEU A N 1
ATOM 1629 C CA . LEU A 1 205 ? 14.664 6.979 2.769 1.00 93.56 205 LEU A CA 1
ATOM 1630 C C . LEU A 1 205 ? 14.456 7.232 4.274 1.00 93.56 205 LEU A C 1
ATOM 1632 O O . LEU A 1 205 ? 15.234 7.964 4.878 1.00 93.56 205 LEU A O 1
ATOM 1636 N N . SER A 1 206 ? 13.428 6.631 4.883 1.00 91.56 206 SER A N 1
ATOM 1637 C CA . SER A 1 206 ? 13.105 6.819 6.307 1.00 91.56 206 SER A CA 1
ATOM 1638 C C . SER A 1 206 ? 13.833 5.842 7.241 1.00 91.56 206 SER A C 1
ATOM 1640 O O . SER A 1 206 ? 14.106 6.187 8.389 1.00 91.56 206 SER A O 1
ATOM 1642 N N . PHE A 1 207 ? 14.125 4.619 6.779 1.00 87.00 207 PHE A N 1
ATOM 1643 C CA . PHE A 1 207 ? 14.575 3.506 7.633 1.00 87.00 207 PHE A CA 1
ATOM 1644 C C . PHE A 1 207 ? 15.745 2.680 7.062 1.00 87.00 207 PHE A C 1
ATOM 1646 O O . PHE A 1 207 ? 16.258 1.803 7.761 1.00 87.00 207 PHE A O 1
ATOM 1653 N N . GLY A 1 208 ? 16.190 2.938 5.827 1.00 75.00 208 GLY A N 1
ATOM 1654 C CA . GLY A 1 208 ? 17.192 2.127 5.119 1.00 75.00 208 GLY A CA 1
ATOM 1655 C C . GLY A 1 208 ? 18.530 2.030 5.849 1.00 75.00 208 GLY A C 1
ATOM 1656 O O . GLY A 1 208 ? 19.035 0.931 6.050 1.00 75.00 208 GLY A O 1
ATOM 1657 N N . ALA A 1 209 ? 19.022 3.148 6.397 1.00 72.25 209 ALA A N 1
ATOM 1658 C CA . ALA A 1 209 ? 20.253 3.188 7.198 1.00 72.25 209 ALA A CA 1
ATOM 1659 C C . ALA A 1 209 ? 20.239 2.262 8.436 1.00 72.25 209 ALA A C 1
ATOM 1661 O O . ALA A 1 209 ? 21.296 1.965 8.988 1.00 72.25 209 ALA A O 1
ATOM 1662 N N . ASN A 1 210 ? 19.058 1.802 8.867 1.00 65.44 210 ASN A N 1
ATOM 1663 C CA . ASN A 1 210 ? 18.885 0.922 10.019 1.00 65.44 210 ASN A CA 1
ATOM 1664 C C . ASN A 1 210 ? 18.659 -0.552 9.628 1.00 65.44 210 ASN A C 1
ATOM 1666 O O . ASN A 1 210 ? 18.691 -1.410 10.506 1.00 65.44 210 ASN A O 1
ATOM 1670 N N . THR A 1 211 ? 18.366 -0.866 8.355 1.00 69.19 211 THR A N 1
ATOM 1671 C CA . THR A 1 211 ? 17.881 -2.200 7.949 1.00 69.19 211 THR A CA 1
ATOM 1672 C C . THR A 1 211 ? 18.280 -2.608 6.522 1.00 69.19 211 THR A C 1
ATOM 1674 O O . THR A 1 211 ? 17.574 -2.331 5.553 1.00 69.19 211 THR A O 1
ATOM 1677 N N . ASN A 1 212 ? 19.316 -3.450 6.408 1.00 83.06 212 ASN A N 1
ATOM 1678 C CA . ASN A 1 212 ? 19.771 -4.073 5.147 1.00 83.06 212 ASN A CA 1
ATOM 1679 C C . ASN A 1 212 ? 18.657 -4.810 4.361 1.00 83.06 212 ASN A C 1
ATOM 1681 O O . ASN A 1 212 ? 18.799 -5.108 3.171 1.00 83.06 212 ASN A O 1
ATOM 1685 N N . MET A 1 213 ? 17.550 -5.172 5.024 1.00 88.38 213 MET A N 1
ATOM 1686 C CA . MET A 1 213 ? 16.403 -5.800 4.371 1.00 88.38 213 MET A CA 1
ATOM 1687 C C . MET A 1 213 ? 15.671 -4.835 3.428 1.00 88.38 213 MET A C 1
ATOM 1689 O O . MET A 1 213 ? 15.237 -5.271 2.359 1.00 88.38 213 MET A O 1
ATOM 1693 N N . LEU A 1 214 ? 15.560 -3.547 3.780 1.00 92.19 214 LEU A N 1
ATOM 1694 C CA . LEU A 1 214 ? 14.922 -2.544 2.926 1.00 92.19 214 LEU A CA 1
ATOM 1695 C C . LEU A 1 214 ? 15.719 -2.336 1.635 1.00 92.19 214 LEU A C 1
ATOM 1697 O O . LEU A 1 214 ? 15.118 -2.396 0.563 1.00 92.19 214 LEU A O 1
ATOM 1701 N N . ASP A 1 215 ? 17.050 -2.217 1.715 1.00 92.69 215 ASP A N 1
ATOM 1702 C CA . ASP A 1 215 ? 17.928 -2.117 0.537 1.00 92.69 215 ASP A CA 1
ATOM 1703 C C . ASP A 1 215 ? 17.704 -3.293 -0.419 1.00 92.69 215 ASP A C 1
ATOM 1705 O O . ASP A 1 215 ? 17.421 -3.118 -1.606 1.00 92.69 215 ASP A O 1
ATOM 1709 N N . LYS A 1 216 ? 17.765 -4.524 0.110 1.00 93.50 216 LYS A N 1
ATOM 1710 C CA . LYS A 1 216 ? 17.595 -5.752 -0.676 1.00 93.50 216 LYS A CA 1
ATOM 1711 C C . LYS A 1 216 ? 16.218 -5.824 -1.332 1.00 93.50 216 LYS A C 1
ATOM 1713 O O . LYS A 1 216 ? 16.110 -6.208 -2.499 1.00 93.50 216 LYS A O 1
ATOM 1718 N N . VAL A 1 217 ? 15.158 -5.490 -0.599 1.00 95.81 217 VAL A N 1
ATOM 1719 C CA . VAL A 1 217 ? 13.783 -5.529 -1.117 1.00 95.81 217 VAL A CA 1
ATOM 1720 C C . VAL A 1 217 ? 13.586 -4.451 -2.176 1.00 95.81 217 VAL A C 1
ATOM 1722 O O . VAL A 1 217 ? 13.020 -4.742 -3.229 1.00 95.81 217 VAL A O 1
ATOM 1725 N N . TRP A 1 218 ? 14.109 -3.247 -1.959 1.00 97.00 218 TRP A N 1
ATOM 1726 C CA . TRP A 1 218 ? 14.047 -2.158 -2.925 1.00 97.00 218 TRP A CA 1
ATOM 1727 C C . TRP A 1 218 ? 14.807 -2.500 -4.216 1.00 97.00 218 TRP A C 1
ATOM 1729 O O . TRP A 1 218 ? 14.222 -2.475 -5.299 1.00 97.00 218 TRP A O 1
ATOM 1739 N N . LEU A 1 219 ? 16.061 -2.953 -4.114 1.00 96.12 219 LEU A N 1
ATOM 1740 C CA . LEU A 1 219 ? 16.890 -3.354 -5.260 1.00 96.12 219 LEU A CA 1
ATOM 1741 C C . LEU A 1 219 ? 16.293 -4.524 -6.061 1.00 96.12 219 LEU A C 1
ATOM 1743 O O . LEU A 1 219 ? 16.470 -4.593 -7.272 1.00 96.12 219 LEU A O 1
ATOM 1747 N N . THR A 1 220 ? 15.559 -5.439 -5.422 1.00 96.88 220 THR A N 1
ATOM 1748 C CA . THR A 1 220 ? 14.942 -6.597 -6.106 1.00 96.88 220 THR A CA 1
ATOM 1749 C C . THR A 1 220 ? 13.503 -6.360 -6.586 1.00 96.88 220 THR A C 1
ATOM 1751 O O . THR A 1 220 ? 12.928 -7.233 -7.248 1.00 96.88 220 THR A O 1
ATOM 1754 N N . SER A 1 221 ? 12.913 -5.195 -6.284 1.00 97.94 221 SER A N 1
ATOM 1755 C CA . SER A 1 221 ? 11.496 -4.897 -6.568 1.00 97.94 221 SER A CA 1
ATOM 1756 C C . SER A 1 221 ? 11.281 -3.593 -7.333 1.00 97.94 221 SER A C 1
ATOM 1758 O O . SER A 1 221 ? 10.481 -3.577 -8.263 1.00 97.94 221 SER A O 1
ATOM 1760 N N . VAL A 1 222 ? 12.001 -2.524 -6.979 1.00 98.25 222 VAL A N 1
ATOM 1761 C CA . VAL A 1 222 ? 11.893 -1.193 -7.598 1.00 98.25 222 VAL A CA 1
ATOM 1762 C C . VAL A 1 222 ? 12.862 -1.040 -8.764 1.00 98.25 222 VAL A C 1
ATOM 1764 O O . VAL A 1 222 ? 12.437 -0.632 -9.841 1.00 98.25 222 VAL A O 1
ATOM 1767 N N . LEU A 1 223 ? 14.132 -1.429 -8.603 1.00 97.50 223 LEU A N 1
ATOM 1768 C CA . LEU A 1 223 ? 15.128 -1.307 -9.676 1.00 97.50 223 LEU A CA 1
ATOM 1769 C C . LEU A 1 223 ? 14.721 -2.025 -10.986 1.00 97.50 223 LEU A C 1
ATOM 1771 O O . LEU A 1 223 ? 14.908 -1.428 -12.043 1.00 97.50 223 LEU A O 1
ATOM 1775 N N . PRO A 1 224 ? 14.090 -3.222 -10.988 1.00 98.19 224 PRO A N 1
ATOM 1776 C CA . PRO A 1 224 ? 13.610 -3.848 -12.226 1.00 98.19 224 PRO A CA 1
ATOM 1777 C C . PRO A 1 224 ? 12.555 -3.035 -12.999 1.00 98.19 224 PRO A C 1
ATOM 1779 O O . PRO A 1 224 ? 12.367 -3.263 -14.192 1.00 98.19 224 PRO A O 1
ATOM 1782 N N . LEU A 1 225 ? 11.880 -2.073 -12.356 1.00 98.50 225 LEU A N 1
ATOM 1783 C CA . LEU A 1 225 ? 10.850 -1.238 -12.984 1.00 98.50 225 LEU A CA 1
ATOM 1784 C C . LEU A 1 225 ? 11.420 -0.191 -13.956 1.00 98.50 225 LEU A C 1
ATOM 1786 O O . LEU A 1 225 ? 10.654 0.431 -14.689 1.00 98.50 225 LEU A O 1
ATOM 1790 N N . ILE A 1 226 ? 12.747 -0.022 -14.030 1.00 98.06 226 ILE A N 1
ATOM 1791 C CA . ILE A 1 226 ? 13.388 0.748 -15.113 1.00 98.06 226 ILE A CA 1
ATOM 1792 C C . ILE A 1 226 ? 13.189 0.095 -16.491 1.00 98.06 226 ILE A C 1
ATOM 1794 O O . ILE A 1 226 ? 13.357 0.760 -17.506 1.00 98.06 226 ILE A O 1
ATOM 1798 N N . ASN A 1 227 ? 12.830 -1.193 -16.528 1.00 97.50 227 ASN A N 1
ATOM 1799 C CA . ASN A 1 227 ? 12.522 -1.951 -17.741 1.00 97.50 227 ASN A CA 1
ATOM 1800 C C . ASN A 1 227 ? 11.072 -2.479 -17.714 1.00 97.50 227 ASN A C 1
ATOM 1802 O O . ASN A 1 227 ? 10.780 -3.596 -18.141 1.00 97.50 227 ASN A O 1
ATOM 1806 N N . ASP A 1 228 ? 10.161 -1.699 -17.125 1.00 98.69 228 ASP A N 1
ATOM 1807 C CA . ASP A 1 228 ? 8.737 -2.019 -17.081 1.00 98.69 228 ASP A CA 1
ATOM 1808 C C . ASP A 1 228 ? 8.078 -1.912 -18.468 1.00 98.69 228 ASP A C 1
ATOM 1810 O O . ASP A 1 228 ? 8.389 -1.024 -19.257 1.00 98.69 228 ASP A O 1
ATOM 1814 N N . ARG A 1 229 ? 7.090 -2.775 -18.736 1.00 97.75 229 ARG A N 1
ATOM 1815 C CA . ARG A 1 229 ? 6.261 -2.735 -19.955 1.00 97.75 229 ARG A CA 1
ATOM 1816 C C . ARG A 1 229 ? 5.477 -1.424 -20.142 1.00 97.75 229 ARG A C 1
ATOM 1818 O O . ARG A 1 229 ? 5.040 -1.131 -21.247 1.00 97.75 229 ARG A O 1
ATOM 1825 N N . GLU A 1 230 ? 5.258 -0.662 -19.071 1.00 98.44 230 GLU A N 1
ATOM 1826 C CA . GLU A 1 230 ? 4.521 0.602 -19.075 1.00 98.44 230 GLU A CA 1
ATOM 1827 C C . GLU A 1 230 ? 5.474 1.797 -18.960 1.00 98.44 230 GLU A C 1
ATOM 1829 O O . GLU A 1 230 ? 6.051 2.044 -17.897 1.00 98.44 230 GLU A O 1
ATOM 1834 N N . GLN A 1 231 ? 5.562 2.627 -20.003 1.00 98.44 231 GLN A N 1
ATOM 1835 C CA . GLN A 1 231 ? 6.479 3.777 -20.031 1.00 98.44 231 GLN A CA 1
ATOM 1836 C C . GLN A 1 231 ? 6.279 4.752 -18.854 1.00 98.44 231 GLN A C 1
ATOM 1838 O O . GLN A 1 231 ? 7.234 5.340 -18.349 1.00 98.44 231 GLN A O 1
ATOM 1843 N N . SER A 1 232 ? 5.042 4.903 -18.366 1.00 98.56 232 SER A N 1
ATOM 1844 C CA . SER A 1 232 ? 4.731 5.764 -17.212 1.00 98.56 232 SER A CA 1
ATOM 1845 C C . SER A 1 232 ? 5.165 5.185 -15.854 1.00 98.56 232 SER A C 1
ATOM 1847 O O . SER A 1 232 ? 5.167 5.917 -14.856 1.00 98.56 232 SER A O 1
ATOM 1849 N N . VAL A 1 233 ? 5.512 3.893 -15.803 1.00 98.75 233 VAL A N 1
ATOM 1850 C CA . VAL A 1 233 ? 6.163 3.225 -14.665 1.00 98.75 233 VAL A CA 1
ATOM 1851 C C . VAL A 1 233 ? 7.675 3.390 -14.784 1.00 98.75 233 VAL A C 1
ATOM 1853 O O . VAL A 1 233 ? 8.284 3.840 -13.819 1.00 98.75 233 VAL A O 1
ATOM 1856 N N . VAL A 1 234 ? 8.254 3.163 -15.971 1.00 98.62 234 VAL A N 1
ATOM 1857 C CA . VAL A 1 234 ? 9.683 3.415 -16.251 1.00 98.62 234 VAL A CA 1
ATOM 1858 C C . VAL A 1 234 ? 10.080 4.841 -15.866 1.00 98.62 234 VAL A C 1
ATOM 1860 O O . VAL A 1 234 ? 10.989 5.038 -15.068 1.00 98.62 234 VAL A O 1
ATOM 1863 N N . GLN A 1 235 ? 9.329 5.843 -16.335 1.00 98.56 235 GLN A N 1
ATOM 1864 C CA . GLN A 1 235 ? 9.558 7.257 -16.008 1.00 98.56 235 GLN A CA 1
ATOM 1865 C C . GLN A 1 235 ? 9.489 7.584 -14.509 1.00 98.56 235 GLN A C 1
ATOM 1867 O O . GLN A 1 235 ? 10.062 8.587 -14.085 1.00 98.56 235 GLN A O 1
ATOM 1872 N N . LEU A 1 236 ? 8.752 6.802 -13.714 1.00 98.56 236 LEU A N 1
ATOM 1873 C CA . LEU A 1 236 ? 8.759 6.933 -12.258 1.00 98.56 236 LEU A CA 1
ATOM 1874 C C . LEU A 1 236 ? 9.992 6.237 -11.679 1.00 98.56 236 LEU A C 1
ATOM 1876 O O . LEU A 1 236 ? 10.709 6.854 -10.904 1.00 98.56 236 LEU A O 1
ATOM 1880 N N . ALA A 1 237 ? 10.253 4.989 -12.069 1.00 98.25 237 ALA A N 1
ATOM 1881 C CA . ALA A 1 237 ? 11.377 4.204 -11.572 1.00 98.25 237 ALA A CA 1
ATOM 1882 C C . ALA A 1 237 ? 12.717 4.921 -11.800 1.00 98.25 237 ALA A C 1
ATOM 1884 O O . ALA A 1 237 ? 13.499 5.054 -10.865 1.00 98.25 237 ALA A O 1
ATOM 1885 N N . SER A 1 238 ? 12.937 5.501 -12.986 1.00 97.81 238 SER A N 1
ATOM 1886 C CA . SER A 1 238 ? 14.127 6.315 -13.268 1.00 97.81 238 SER A CA 1
ATOM 1887 C C . SER A 1 238 ? 14.280 7.516 -12.325 1.00 97.81 238 SER A C 1
ATOM 1889 O O . SER A 1 238 ? 15.401 7.860 -11.985 1.00 97.81 238 SER A O 1
ATOM 1891 N N . LYS A 1 239 ? 13.182 8.131 -11.859 1.00 97.81 239 LYS A N 1
ATOM 1892 C CA . LYS A 1 239 ? 13.200 9.241 -10.878 1.00 97.81 239 LYS A CA 1
ATOM 1893 C C . LYS A 1 239 ? 13.347 8.790 -9.422 1.00 97.81 239 LYS A C 1
ATOM 1895 O O . LYS A 1 239 ? 13.462 9.634 -8.546 1.00 97.81 239 LYS A O 1
ATOM 1900 N N . LEU A 1 240 ? 13.231 7.490 -9.152 1.00 96.81 240 LEU A N 1
ATOM 1901 C CA . LEU A 1 240 ? 13.448 6.907 -7.825 1.00 96.81 240 LEU A CA 1
ATOM 1902 C C . LEU A 1 240 ? 14.867 6.331 -7.681 1.00 96.81 240 LEU A C 1
ATOM 1904 O O . LEU A 1 240 ? 15.272 6.028 -6.564 1.00 96.81 240 LEU A O 1
ATOM 1908 N N . VAL A 1 241 ? 15.584 6.147 -8.796 1.00 92.38 241 VAL A N 1
ATOM 1909 C CA . VAL A 1 241 ? 16.959 5.613 -8.871 1.00 92.38 241 VAL A CA 1
ATOM 1910 C C . VAL A 1 241 ? 18.013 6.727 -8.998 1.00 92.38 241 VAL A C 1
ATOM 1912 O O . VAL A 1 241 ? 19.159 6.505 -8.613 1.00 92.38 241 VAL A O 1
ATOM 1915 N N . LEU A 1 242 ? 17.633 7.887 -9.550 1.00 79.06 242 LEU A N 1
ATOM 1916 C CA . LEU A 1 242 ? 18.475 9.074 -9.767 1.00 79.06 242 LEU A CA 1
ATOM 1917 C C . LEU A 1 242 ? 18.230 10.145 -8.696 1.00 79.06 242 LEU A C 1
ATOM 1919 O O . LEU A 1 242 ? 19.231 10.763 -8.279 1.00 79.06 242 LEU A O 1
#

Foldseek 3Di:
DDDDDDDDDDDDDDDDDDDDDDDDDDDDDDDDDDDDDDDDDDDDDDDDDDDDDDDDDDPPPPVVVVCVVAPPLLVVLLVLLVLCVDPDVVSVLVSLLVLLVQLLDPVSVVSNQCNVVPVVNVVVDPDPVCVDDDPHGSSLVSLLVQCPDPDPSSVLSSLSSCLSCLVVDDPVSNLVVLVSLQVQCVDPDLSSVLSSLVSLLVCCVVCVVPDVSSVVSNCNRLQCQCVPPDVVSVVSSVVSVD

Organism: NCBI:txid42155

Radius of gyration: 29.85 Å; chains: 1; bounding box: 105×72×49 Å

Secondary structure (DSSP, 8-state):
--------------------PPPPP---------------------------------SSHHHHHHHHHS-HHHHHHHHHHHHTT-SSHHHHHHHHHHHHHHTTSHHHHHHHHHGGGSHHHHTT---TT-TT--S--HHHHHHHHHHT-SSHHHHHHHHHHHHHHGGGS-HHHHHHHHHHHHHHTT-SSHHHHHHHHHHHHHHHHHHGGG-HHHHHHHHHHTGGGGG-SSHHHHHHHHHHH-

InterPro domains:
  IPR000261 EH domain [PS50031] (173-242)
  IPR000357 HEAT repeat [PF02985] (178-204)
  IPR011989 Armadillo-like helical [G3DSA:1.25.10.10] (56-241)
  IPR016024 Armadillo-type fold [SSF48371] (72-240)
  IPR026971 Condensin subunit 1/Condensin-2 complex subunit D3 [PTHR14222] (64-239)

pLDDT: mean 73.41, std 27.41, range [25.48, 98.81]